Protein AF-A0A9P7HUU2-F1 (afdb_monomer)

Secondary structure (DSSP, 8-state):
--HHHHHHHHHS--PPPTT---TTSHHHHTT-----EEEEE-SSEEEEEEES-EEETTEEEESS---EEEEETTEEEEEEESHHHHHHHHHHHHHHHHHHHHHHSSPPPHHHHHHHHHHHHHHHHHTTS---EEEEEEEE-TTT--EEEEEE-TT--EEE-SEEEEGGGHHHHHHHHHHH--TT--HHHHHHHHHHHHHHHHHH-SS----EEEEEEESS-EEEEP----------

Solvent-accessible surface area (backbone atoms only — not comparable to full-atom values): 13036 Å² total; per-residue (Å²): 137,62,69,69,55,57,55,51,54,67,72,51,65,79,78,74,66,92,85,67,79,58,74,82,39,67,73,50,56,71,72,61,53,82,49,40,38,40,37,41,44,28,54,53,26,14,39,42,34,28,30,9,33,39,67,62,85,96,43,74,80,40,61,78,43,77,47,63,45,69,40,53,67,30,29,39,37,34,55,39,58,45,73,71,44,29,54,53,50,54,50,52,52,29,53,52,44,44,51,47,24,69,73,64,80,44,75,74,48,52,67,57,47,51,55,49,55,33,51,53,41,49,50,28,55,72,65,86,60,56,53,52,33,36,36,43,37,33,8,14,34,70,86,80,42,48,39,45,32,36,47,34,43,52,83,34,48,76,43,83,42,66,58,49,53,38,56,65,42,31,82,65,28,48,66,54,47,68,74,71,60,52,64,80,33,48,72,69,55,50,51,52,52,49,49,54,38,51,48,50,43,70,74,70,46,99,61,86,42,61,40,58,49,35,35,38,21,21,63,92,28,70,42,83,46,94,64,88,64,80,70,80,72,74,86,129

Mean predicted aligned error: 8.85 Å

Structure (mmCIF, N/CA/C/O backbone):
data_AF-A0A9P7HUU2-F1
#
_entry.id   AF-A0A9P7HUU2-F1
#
loop_
_atom_site.group_PDB
_atom_site.id
_atom_site.type_symbol
_atom_site.label_atom_id
_atom_site.label_alt_id
_atom_site.label_comp_id
_atom_site.label_asym_id
_atom_site.label_entity_id
_atom_site.label_seq_id
_atom_site.pdbx_PDB_ins_code
_atom_site.Cartn_x
_atom_site.Cartn_y
_atom_site.Cartn_z
_atom_site.occupancy
_atom_site.B_iso_or_equiv
_atom_site.auth_seq_id
_atom_site.auth_comp_id
_atom_site.auth_asym_id
_atom_site.auth_atom_id
_atom_site.pdbx_PDB_model_num
ATOM 1 N N . MET A 1 1 ? -7.295 40.567 -33.686 1.00 43.72 1 MET A N 1
ATOM 2 C CA . MET A 1 1 ? -7.168 39.105 -33.474 1.00 43.72 1 MET A CA 1
ATOM 3 C C . MET A 1 1 ? -5.703 38.646 -33.363 1.00 43.72 1 MET A C 1
ATOM 5 O O . MET A 1 1 ? -5.478 37.453 -33.241 1.00 43.72 1 MET A O 1
ATOM 9 N N . SER A 1 2 ? -4.722 39.565 -33.356 1.00 55.31 2 SER A N 1
ATOM 10 C CA . SER A 1 2 ? -3.274 39.290 -33.254 1.00 55.31 2 SER A CA 1
ATOM 11 C C . SER A 1 2 ? -2.713 39.403 -31.830 1.00 55.31 2 SER A C 1
ATOM 13 O O . SER A 1 2 ? -1.842 38.631 -31.448 1.00 55.31 2 SER A O 1
ATOM 15 N N . ASP A 1 3 ? -3.245 40.316 -31.014 1.00 47.53 3 ASP A N 1
ATOM 16 C CA . ASP A 1 3 ? -2.577 40.706 -29.759 1.00 47.53 3 ASP A CA 1
ATOM 17 C C . ASP A 1 3 ? -2.865 39.762 -28.582 1.00 47.53 3 ASP A C 1
ATOM 19 O O . ASP A 1 3 ? -2.090 39.681 -27.629 1.00 47.53 3 ASP A O 1
ATOM 23 N N . ALA A 1 4 ? -3.967 39.009 -28.651 1.00 41.22 4 ALA A N 1
ATOM 24 C CA . ALA A 1 4 ? -4.308 37.999 -27.648 1.00 41.22 4 ALA A CA 1
ATOM 25 C C . ALA A 1 4 ? -3.418 36.747 -27.763 1.00 41.22 4 ALA A C 1
ATOM 27 O O . ALA A 1 4 ? -3.108 36.121 -26.753 1.00 41.22 4 ALA A O 1
ATOM 28 N N . TRP A 1 5 ? -2.962 36.423 -28.977 1.00 39.00 5 TRP A N 1
ATOM 29 C CA . TRP A 1 5 ? -2.088 35.279 -29.240 1.00 39.00 5 TRP A CA 1
ATOM 30 C C . TRP A 1 5 ? -0.627 35.575 -28.888 1.00 39.00 5 TRP A C 1
ATOM 32 O O . TRP A 1 5 ? 0.013 34.747 -28.249 1.00 39.00 5 TRP A O 1
ATOM 42 N N . GLN A 1 6 ? -0.135 36.789 -29.159 1.00 42.72 6 GLN A N 1
ATOM 43 C CA . GLN A 1 6 ? 1.217 37.195 -28.741 1.00 42.72 6 GLN A CA 1
ATOM 44 C C . GLN A 1 6 ? 1.376 37.277 -27.213 1.00 42.72 6 GLN A C 1
ATOM 46 O O . GLN A 1 6 ? 2.429 36.934 -26.679 1.00 42.72 6 GLN A O 1
ATOM 51 N N . LYS A 1 7 ? 0.320 37.667 -26.482 1.00 42.38 7 LYS A N 1
ATOM 52 C CA . LYS A 1 7 ? 0.322 37.615 -25.008 1.00 42.38 7 LYS A CA 1
ATOM 53 C C . LYS A 1 7 ? 0.265 36.188 -24.454 1.00 42.38 7 LYS A C 1
ATOM 55 O O . LYS A 1 7 ? 0.828 35.946 -23.391 1.00 42.38 7 LYS A O 1
ATOM 60 N N . ALA A 1 8 ? -0.376 35.252 -25.157 1.00 35.94 8 ALA A N 1
ATOM 61 C CA . ALA A 1 8 ? -0.388 33.840 -24.771 1.00 35.94 8 ALA A CA 1
ATOM 62 C C . ALA A 1 8 ? 0.995 33.183 -24.957 1.00 35.94 8 ALA A C 1
ATOM 64 O O . ALA A 1 8 ? 1.416 32.402 -24.108 1.00 35.94 8 ALA A O 1
ATOM 65 N N . GLU A 1 9 ? 1.734 33.570 -26.000 1.00 38.00 9 GLU A N 1
ATOM 66 C CA . GLU A 1 9 ? 3.106 33.110 -26.274 1.00 38.00 9 GLU A CA 1
ATOM 67 C C . GLU A 1 9 ? 4.145 33.662 -25.281 1.00 38.00 9 GLU A C 1
ATOM 69 O O . GLU A 1 9 ? 5.101 32.976 -24.941 1.00 38.00 9 GLU A O 1
ATOM 74 N N . GLN A 1 10 ? 3.947 34.876 -24.753 1.00 39.53 10 GLN A N 1
ATOM 75 C CA . GLN A 1 10 ? 4.819 35.436 -23.708 1.00 39.53 10 GLN A CA 1
ATOM 76 C C . GLN A 1 10 ? 4.579 34.841 -22.311 1.00 39.53 10 GLN A C 1
ATOM 78 O O . GLN A 1 10 ? 5.493 34.844 -21.489 1.00 39.53 10 GLN A O 1
ATOM 83 N N . LEU A 1 11 ? 3.368 34.349 -22.023 1.00 40.50 11 LEU A N 1
ATOM 84 C CA . LEU A 1 11 ? 3.030 33.715 -20.739 1.00 40.50 11 LEU A CA 1
ATOM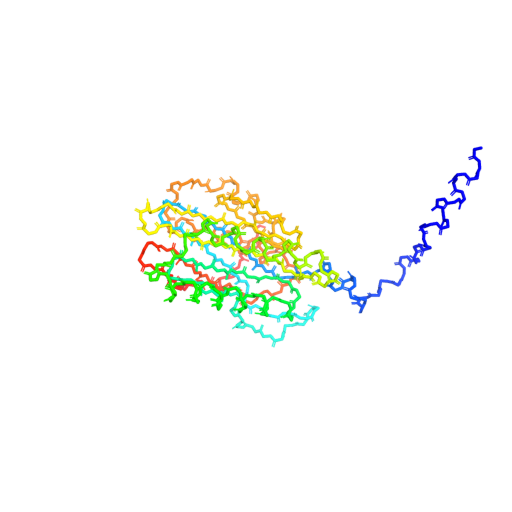 85 C C . LEU A 1 11 ? 3.436 32.233 -20.688 1.00 40.50 11 LEU A C 1
ATOM 87 O O . LEU A 1 11 ? 3.712 31.709 -19.609 1.00 40.50 11 LEU A O 1
ATOM 91 N N . LEU A 1 12 ? 3.511 31.571 -21.844 1.00 37.28 12 LEU A N 1
ATOM 92 C CA . LEU A 1 12 ? 4.020 30.212 -22.006 1.00 37.28 12 LEU A CA 1
ATOM 93 C C . LEU A 1 12 ? 5.486 30.287 -22.434 1.00 37.28 12 LEU A C 1
ATOM 95 O O . LEU A 1 12 ? 5.806 30.178 -23.614 1.00 37.28 12 LEU A O 1
ATOM 99 N N . GLY A 1 13 ? 6.370 30.518 -21.457 1.00 36.72 13 GLY A N 1
ATOM 100 C CA . GLY A 1 13 ? 7.816 30.537 -21.667 1.00 36.72 13 GLY A CA 1
ATOM 101 C C . GLY A 1 13 ? 8.266 29.398 -22.585 1.00 36.72 13 GLY A C 1
ATOM 102 O O . GLY A 1 13 ? 7.832 28.258 -22.426 1.00 36.72 13 GLY A O 1
ATOM 103 N N . THR A 1 14 ? 9.103 29.751 -23.560 1.00 37.50 14 THR A N 1
ATOM 104 C CA . THR A 1 14 ? 9.658 28.891 -24.610 1.00 37.50 14 THR A CA 1
ATOM 105 C C . THR A 1 14 ? 9.865 27.456 -24.127 1.00 37.50 14 THR A C 1
ATOM 107 O O . THR A 1 14 ? 10.771 27.189 -23.335 1.00 37.50 14 THR A O 1
ATOM 110 N N . THR A 1 15 ? 9.046 26.525 -24.615 1.00 39.78 15 THR A N 1
ATOM 111 C CA . THR A 1 15 ? 9.341 25.096 -24.501 1.00 39.78 15 THR A CA 1
ATOM 112 C C . THR A 1 15 ? 10.723 24.862 -25.109 1.00 39.78 15 THR A C 1
ATOM 114 O O . THR A 1 15 ? 10.914 25.208 -26.282 1.00 39.78 15 THR A O 1
ATOM 117 N N . PRO A 1 16 ? 11.704 24.331 -24.359 1.00 37.47 16 PRO A N 1
ATOM 118 C CA . PRO A 1 16 ? 12.997 24.028 -24.941 1.00 37.47 16 PRO A CA 1
ATOM 119 C C . PRO A 1 16 ? 12.814 22.986 -26.057 1.00 37.47 16 PRO A C 1
ATOM 121 O O . PRO A 1 16 ? 11.910 22.146 -25.978 1.00 37.47 16 PRO A O 1
ATOM 124 N N . PRO A 1 17 ? 13.640 23.031 -27.115 1.00 36.44 17 PRO A N 1
ATOM 125 C CA . PRO A 1 17 ? 13.622 22.012 -28.154 1.00 36.44 17 PRO A CA 1
ATOM 126 C C . PRO A 1 17 ? 13.800 20.625 -27.521 1.00 36.44 17 PRO A C 1
ATOM 128 O O . PRO A 1 17 ? 14.624 20.446 -26.624 1.00 36.44 17 PRO A O 1
ATOM 131 N N . LEU A 1 18 ? 13.049 19.639 -28.024 1.00 45.09 18 LEU A N 1
ATOM 132 C CA . LEU A 1 18 ? 12.991 18.229 -27.587 1.00 45.09 18 LEU A CA 1
ATOM 133 C C . LEU A 1 18 ? 14.341 17.465 -27.612 1.00 45.09 18 LEU A C 1
ATOM 135 O O . LEU A 1 18 ? 14.364 16.245 -27.495 1.00 45.09 18 LEU A O 1
ATOM 139 N N . GLN A 1 19 ? 15.470 18.152 -27.783 1.00 41.62 19 GLN A N 1
ATOM 140 C CA . GLN A 1 19 ? 16.816 17.581 -27.852 1.00 41.62 19 GLN A CA 1
ATOM 141 C C . GLN A 1 19 ? 17.577 17.624 -26.520 1.00 41.62 19 GLN A C 1
ATOM 143 O O . GLN A 1 19 ? 18.585 16.938 -26.389 1.00 41.62 19 GLN A O 1
ATOM 148 N N . HIS A 1 20 ? 17.088 18.356 -25.517 1.00 41.06 20 HIS A N 1
ATOM 149 C CA . HIS A 1 20 ? 17.649 18.343 -24.165 1.00 41.06 20 HIS A CA 1
ATOM 150 C C . HIS A 1 20 ? 16.549 18.055 -23.142 1.00 41.06 20 HIS A C 1
ATOM 152 O O . HIS A 1 20 ? 16.011 18.955 -22.502 1.00 41.06 20 HIS A O 1
ATOM 158 N N . ILE A 1 21 ? 16.209 16.774 -22.985 1.00 46.38 21 ILE A N 1
ATOM 159 C CA . ILE A 1 21 ? 15.542 16.311 -21.768 1.00 46.38 21 ILE A CA 1
ATOM 160 C C . ILE A 1 21 ? 16.601 16.368 -20.669 1.00 46.38 21 ILE A C 1
ATOM 162 O O . ILE A 1 21 ? 17.526 15.555 -20.642 1.00 46.38 21 ILE A O 1
ATOM 166 N N . ASP A 1 22 ? 16.504 17.364 -19.793 1.00 43.50 22 ASP A N 1
ATOM 167 C CA . ASP A 1 22 ? 17.338 17.418 -18.600 1.00 43.50 22 ASP A CA 1
ATOM 168 C C . ASP A 1 22 ? 16.821 16.397 -17.577 1.00 43.50 22 ASP A C 1
ATOM 170 O O . ASP A 1 22 ? 15.966 16.690 -16.733 1.00 43.50 22 ASP A O 1
ATOM 174 N N . PHE A 1 23 ? 17.358 15.178 -17.677 1.00 42.84 23 PHE A N 1
ATOM 175 C CA . PHE A 1 23 ? 17.113 14.065 -16.757 1.00 42.84 23 PHE A CA 1
ATOM 176 C C . PHE A 1 23 ? 17.495 14.384 -15.303 1.00 42.84 23 PHE A C 1
ATOM 178 O O . PHE A 1 23 ? 17.109 13.641 -14.405 1.00 42.84 23 PHE A O 1
ATOM 185 N N . SER A 1 24 ? 18.258 15.458 -15.063 1.00 39.19 24 SER A N 1
ATOM 186 C CA . SER A 1 24 ? 18.664 15.896 -13.726 1.00 39.19 24 SER A CA 1
ATOM 187 C C . SER A 1 24 ? 17.736 16.949 -13.118 1.00 39.19 24 SER A C 1
ATOM 189 O O . SER A 1 24 ? 17.858 17.257 -11.930 1.00 39.19 24 SER A O 1
ATOM 191 N N . SER A 1 25 ? 16.787 17.485 -13.898 1.00 43.47 25 SER A N 1
ATOM 192 C CA . SER A 1 25 ? 15.814 18.440 -13.375 1.00 43.47 25 SER A CA 1
ATOM 193 C C . SER A 1 25 ? 14.917 17.761 -12.326 1.00 43.47 25 SER A C 1
ATOM 195 O O . SER A 1 25 ? 14.441 16.643 -12.556 1.00 43.47 25 SER A O 1
ATOM 197 N N . PRO A 1 26 ? 14.625 18.426 -11.188 1.00 46.03 26 PRO A N 1
ATOM 198 C CA . PRO A 1 26 ? 13.712 17.885 -10.183 1.00 46.03 26 PRO A CA 1
ATOM 199 C C . PRO A 1 26 ? 12.373 17.509 -10.820 1.00 46.03 26 PRO A C 1
ATOM 201 O O . PRO A 1 26 ? 11.821 16.462 -10.526 1.00 46.03 26 PRO A O 1
ATOM 204 N N . THR A 1 27 ? 11.902 18.311 -11.776 1.00 39.19 27 THR A N 1
ATOM 205 C CA . THR A 1 27 ? 10.649 18.106 -12.508 1.00 39.19 27 THR A CA 1
ATOM 206 C C . THR A 1 27 ? 10.614 16.798 -13.303 1.00 39.19 27 THR A C 1
ATOM 208 O O . THR A 1 27 ? 9.556 16.184 -13.384 1.00 39.19 27 THR A O 1
ATOM 211 N N . PHE A 1 28 ? 11.738 16.340 -13.866 1.00 36.88 28 PHE A N 1
ATOM 212 C CA . PHE A 1 28 ? 11.803 15.062 -14.586 1.00 36.88 28 PHE A CA 1
ATOM 213 C C . PHE A 1 28 ? 11.941 13.869 -13.628 1.00 36.88 28 PHE A C 1
ATOM 215 O O . PHE A 1 28 ? 11.277 12.849 -13.814 1.00 36.88 28 PHE A O 1
ATOM 222 N N . GLN A 1 29 ? 12.728 14.018 -12.556 1.00 42.03 29 GLN A N 1
ATOM 223 C CA . GLN A 1 29 ? 12.834 13.020 -11.482 1.00 42.03 29 GLN A CA 1
ATOM 224 C C . GLN A 1 29 ? 11.478 12.794 -10.780 1.00 42.03 29 GLN A C 1
ATOM 226 O O . GLN A 1 29 ? 11.138 11.660 -10.454 1.00 42.03 29 GLN A O 1
ATOM 231 N N . ILE A 1 30 ? 10.674 13.855 -10.634 1.00 44.00 30 ILE A N 1
ATOM 232 C CA . ILE A 1 30 ? 9.322 13.847 -10.046 1.00 44.00 30 ILE A CA 1
ATOM 233 C C . ILE A 1 30 ? 8.317 13.019 -10.876 1.00 44.00 30 ILE A C 1
ATOM 235 O O . ILE A 1 30 ? 7.316 12.555 -10.334 1.00 44.00 30 ILE A O 1
ATOM 239 N N . ILE A 1 31 ? 8.562 12.786 -12.173 1.00 43.16 31 ILE A N 1
ATOM 240 C CA . ILE A 1 31 ? 7.576 12.167 -13.083 1.00 43.16 31 ILE A CA 1
ATOM 241 C C . ILE A 1 31 ? 7.742 10.642 -13.218 1.00 43.16 31 ILE A C 1
ATOM 243 O O . ILE A 1 31 ? 6.808 9.960 -13.645 1.00 43.16 31 ILE A O 1
ATOM 247 N N . VAL A 1 32 ? 8.871 10.054 -12.809 1.00 50.34 32 VAL A N 1
ATOM 248 C CA . VAL A 1 32 ? 9.115 8.610 -12.991 1.00 50.34 32 VAL A CA 1
ATOM 249 C C . VAL A 1 32 ? 9.362 7.915 -11.654 1.00 50.34 32 VAL A C 1
ATOM 251 O O . VAL A 1 32 ? 10.454 7.426 -11.378 1.00 50.34 32 VAL A O 1
ATOM 254 N N . ASN A 1 33 ? 8.319 7.819 -10.824 1.00 60.53 33 ASN A N 1
ATOM 255 C CA . ASN A 1 33 ? 8.342 6.875 -9.707 1.00 60.53 33 ASN A CA 1
ATOM 256 C C . ASN A 1 33 ? 8.184 5.451 -10.243 1.00 60.53 33 ASN A C 1
ATOM 258 O O . ASN A 1 33 ? 7.118 5.032 -10.696 1.00 60.53 33 ASN A O 1
ATOM 262 N N . MET A 1 34 ? 9.300 4.728 -10.207 1.00 74.50 34 MET A N 1
ATOM 263 C CA . MET A 1 34 ? 9.449 3.347 -10.667 1.00 74.50 34 MET A CA 1
ATOM 264 C C . MET A 1 34 ? 9.021 2.309 -9.619 1.00 74.50 34 MET A C 1
ATOM 266 O O . MET A 1 34 ? 9.116 1.105 -9.847 1.00 74.50 34 MET A O 1
ATOM 270 N N . GLU A 1 35 ? 8.562 2.775 -8.461 1.00 86.75 35 GLU A N 1
ATOM 271 C CA . GLU A 1 35 ? 8.108 1.932 -7.365 1.00 86.75 35 GLU A CA 1
ATOM 272 C C . GLU A 1 35 ? 6.734 1.327 -7.665 1.00 86.75 35 GLU A C 1
ATOM 274 O O . GLU A 1 35 ? 5.887 1.925 -8.333 1.00 86.75 35 GLU A O 1
ATOM 279 N N . VAL A 1 36 ? 6.521 0.114 -7.159 1.00 92.19 36 VAL A N 1
ATOM 280 C CA . VAL A 1 36 ? 5.296 -0.655 -7.372 1.00 92.19 36 VAL A CA 1
ATOM 281 C C . VAL A 1 36 ? 4.608 -0.809 -6.033 1.00 92.19 36 VAL A C 1
ATOM 283 O O . VAL A 1 36 ? 5.159 -1.443 -5.136 1.00 92.19 36 VAL A O 1
ATOM 286 N N . LEU A 1 37 ? 3.388 -0.287 -5.923 1.00 95.88 37 LEU A N 1
ATOM 287 C CA . LEU A 1 37 ? 2.484 -0.606 -4.823 1.00 95.88 37 LEU A CA 1
ATOM 288 C C . LEU A 1 37 ? 1.205 -1.218 -5.386 1.00 95.88 37 LEU A C 1
ATOM 290 O O . LEU A 1 37 ? 0.653 -0.701 -6.359 1.00 95.88 37 LEU A O 1
ATOM 294 N N . LEU A 1 38 ? 0.731 -2.291 -4.763 1.00 97.06 38 LEU A N 1
ATOM 295 C CA . LEU A 1 38 ? -0.510 -2.981 -5.101 1.00 97.06 38 LEU A CA 1
ATOM 296 C C . LEU A 1 38 ? -1.313 -3.233 -3.824 1.00 97.06 38 LEU A C 1
ATOM 298 O O . LEU A 1 38 ? -0.752 -3.591 -2.790 1.00 97.06 38 LEU A O 1
ATOM 302 N N . GLY A 1 39 ? -2.628 -3.065 -3.905 1.00 97.38 39 GLY A N 1
ATOM 303 C CA . GLY A 1 39 ? -3.560 -3.315 -2.813 1.00 97.38 39 GLY A CA 1
ATOM 304 C C . GLY A 1 39 ? -4.764 -4.106 -3.304 1.00 97.38 39 GLY A C 1
ATOM 305 O O . GLY A 1 39 ? -5.271 -3.841 -4.394 1.00 97.38 39 GLY A O 1
ATOM 306 N N . ILE A 1 40 ? -5.212 -5.083 -2.517 1.00 97.75 40 ILE A N 1
ATOM 307 C CA . ILE A 1 40 ? -6.356 -5.941 -2.847 1.00 97.75 40 ILE A CA 1
ATOM 308 C C . ILE A 1 40 ? -7.154 -6.218 -1.572 1.00 97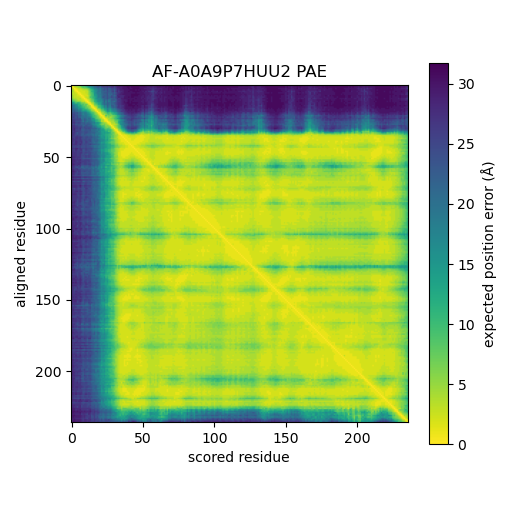.75 40 ILE A C 1
ATOM 310 O O . ILE A 1 40 ? -6.592 -6.732 -0.605 1.00 97.75 40 ILE A O 1
ATOM 314 N N . THR A 1 41 ? -8.454 -5.937 -1.562 1.00 97.81 41 THR A N 1
ATOM 315 C CA . THR A 1 41 ? -9.362 -6.380 -0.492 1.00 97.81 41 THR A CA 1
ATOM 316 C C . THR A 1 41 ? -9.978 -7.728 -0.840 1.00 97.81 41 THR A C 1
ATOM 318 O O . THR A 1 41 ? -10.216 -8.035 -2.007 1.00 97.81 41 THR A O 1
ATOM 321 N N . GLY A 1 42 ? -10.225 -8.556 0.166 1.00 95.94 42 GLY A N 1
ATOM 322 C CA . GLY A 1 42 ? -11.015 -9.775 0.028 1.00 95.94 42 GLY A CA 1
ATOM 323 C C . GLY A 1 42 ? -12.189 -9.784 0.988 1.00 95.94 42 GLY A C 1
ATOM 324 O O . GLY A 1 42 ? -12.684 -8.732 1.381 1.00 95.94 42 GLY A O 1
ATOM 325 N N . LYS A 1 43 ? -12.610 -10.983 1.390 1.00 94.88 43 LYS A N 1
ATOM 326 C CA . LYS A 1 43 ? -13.747 -11.158 2.299 1.00 94.88 43 LYS A CA 1
ATOM 327 C C . LYS A 1 43 ? -13.484 -10.605 3.706 1.00 94.88 43 LYS A C 1
ATOM 329 O O . LYS A 1 43 ? -14.335 -9.931 4.275 1.00 94.88 43 LYS A O 1
ATOM 334 N N . ASP A 1 44 ? -12.324 -10.932 4.268 1.00 95.12 44 ASP A N 1
ATOM 335 C CA . ASP A 1 44 ? -11.944 -10.692 5.670 1.00 95.12 44 ASP A CA 1
ATOM 336 C C . ASP A 1 44 ? -10.489 -10.209 5.818 1.00 95.12 44 ASP A C 1
ATOM 338 O O . ASP A 1 44 ? -9.919 -10.212 6.911 1.00 95.12 44 ASP A O 1
ATOM 342 N N . PHE A 1 45 ? -9.868 -9.806 4.708 1.00 96.62 45 PHE A N 1
ATOM 343 C CA . PHE A 1 45 ? -8.476 -9.379 4.676 1.00 96.62 45 PHE A CA 1
ATOM 344 C C . PHE A 1 45 ? -8.243 -8.255 3.666 1.00 96.62 45 PHE A C 1
ATOM 346 O O . PHE A 1 45 ? -8.988 -8.092 2.697 1.00 96.62 45 PHE A O 1
ATOM 353 N N . THR A 1 46 ? -7.130 -7.552 3.852 1.00 97.56 46 THR A N 1
ATOM 354 C CA . THR A 1 46 ? -6.572 -6.619 2.870 1.00 97.56 46 THR A CA 1
ATOM 355 C C . THR A 1 46 ? -5.106 -6.966 2.633 1.00 97.56 46 THR A C 1
ATOM 357 O O . THR A 1 46 ? -4.317 -6.998 3.572 1.00 97.56 46 THR A O 1
ATOM 360 N N . ILE A 1 47 ? -4.725 -7.241 1.387 1.00 97.88 47 ILE A N 1
ATOM 361 C CA . ILE A 1 47 ? -3.329 -7.434 0.981 1.00 97.88 47 ILE A CA 1
ATOM 362 C C . ILE A 1 47 ? -2.758 -6.085 0.566 1.00 97.88 47 ILE A C 1
ATOM 364 O O . ILE A 1 47 ? -3.372 -5.366 -0.222 1.00 97.88 47 ILE A O 1
ATOM 368 N N . ILE A 1 48 ? -1.553 -5.788 1.042 1.00 97.88 48 ILE A N 1
ATOM 369 C CA . ILE A 1 48 ? -0.709 -4.719 0.519 1.00 97.88 48 ILE A CA 1
ATOM 370 C C . ILE A 1 48 ? 0.612 -5.336 0.081 1.00 97.88 48 ILE A C 1
ATOM 372 O O . ILE A 1 48 ? 1.246 -6.080 0.831 1.00 97.88 48 ILE A O 1
ATOM 376 N N . ALA A 1 49 ? 1.027 -5.017 -1.137 1.00 96.62 49 ALA A N 1
ATOM 377 C CA . ALA A 1 49 ? 2.294 -5.440 -1.696 1.00 96.62 49 ALA A CA 1
ATOM 378 C C . ALA A 1 49 ? 3.089 -4.221 -2.169 1.00 96.62 49 ALA A C 1
ATOM 380 O O . ALA A 1 49 ? 2.550 -3.359 -2.864 1.00 96.62 49 ALA A O 1
ATOM 381 N N . ALA A 1 50 ? 4.372 -4.162 -1.821 1.00 95.62 50 ALA A N 1
ATOM 382 C CA . ALA A 1 50 ? 5.279 -3.085 -2.210 1.00 95.62 50 ALA A CA 1
ATOM 383 C C . ALA A 1 50 ? 6.582 -3.639 -2.799 1.00 95.62 50 ALA A C 1
ATOM 385 O O . ALA A 1 50 ? 7.076 -4.665 -2.335 1.00 95.62 50 ALA A O 1
ATOM 386 N N . SER A 1 51 ? 7.165 -2.973 -3.797 1.00 93.50 51 SER A N 1
ATOM 387 C CA . SER A 1 51 ? 8.449 -3.391 -4.373 1.00 93.50 51 SER A CA 1
ATOM 388 C C . SER A 1 51 ? 9.593 -3.316 -3.363 1.00 93.50 51 SER A C 1
ATOM 390 O O . SER A 1 51 ? 9.682 -2.370 -2.578 1.00 93.50 51 SER A O 1
ATOM 392 N N . LYS A 1 52 ? 10.532 -4.264 -3.442 1.00 93.00 52 LYS A N 1
ATOM 393 C CA . LYS A 1 52 ? 11.731 -4.311 -2.584 1.00 93.00 52 LYS A CA 1
ATOM 394 C C . LYS A 1 52 ? 12.848 -3.378 -3.049 1.00 93.00 52 LYS A C 1
ATOM 396 O O . LYS A 1 52 ? 13.684 -2.960 -2.250 1.00 93.00 52 LYS A O 1
ATOM 401 N N . ALA A 1 53 ? 12.895 -3.039 -4.334 1.00 90.31 53 ALA A N 1
ATOM 402 C CA . ALA A 1 53 ? 13.930 -2.160 -4.865 1.00 90.31 53 ALA A CA 1
ATOM 403 C C . ALA A 1 53 ? 13.725 -0.706 -4.416 1.00 90.31 53 ALA A C 1
ATOM 405 O O . ALA A 1 53 ? 12.678 -0.117 -4.681 1.00 90.31 53 ALA A O 1
ATOM 406 N N . ALA A 1 54 ? 14.728 -0.119 -3.767 1.00 88.44 54 ALA A N 1
ATOM 407 C CA . ALA A 1 54 ? 14.868 1.326 -3.621 1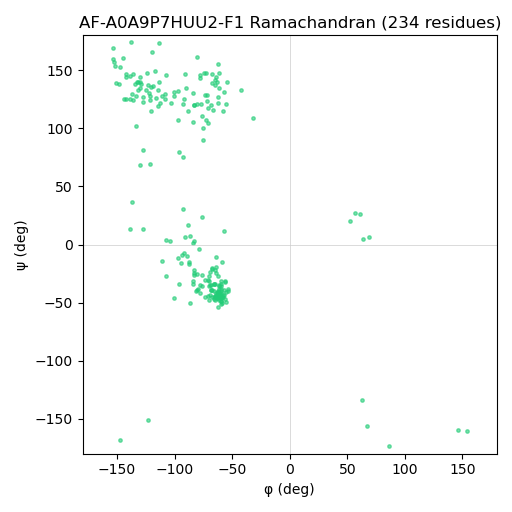.00 88.44 54 ALA A CA 1
ATOM 408 C C . ALA A 1 54 ? 15.738 1.838 -4.771 1.00 88.44 54 ALA A C 1
ATOM 410 O O . ALA A 1 54 ? 16.880 1.392 -4.939 1.00 88.44 54 ALA A O 1
ATOM 411 N N . MET A 1 55 ? 15.193 2.741 -5.581 1.00 83.31 55 MET A N 1
ATOM 412 C CA . MET A 1 55 ? 15.800 3.163 -6.842 1.00 83.31 55 MET A CA 1
ATOM 413 C C . MET A 1 55 ? 16.158 4.641 -6.830 1.00 83.31 55 MET A C 1
ATOM 415 O O . MET A 1 55 ? 15.477 5.460 -6.221 1.00 83.31 55 MET A O 1
ATOM 419 N N . ARG A 1 56 ? 17.212 4.989 -7.567 1.00 81.44 56 ARG A N 1
ATOM 420 C CA . ARG A 1 56 ? 17.526 6.370 -7.932 1.00 81.44 56 ARG A CA 1
ATOM 421 C C . ARG A 1 56 ? 17.859 6.418 -9.415 1.00 81.44 56 ARG A C 1
ATOM 423 O O . ARG A 1 56 ? 18.948 6.020 -9.831 1.00 81.44 56 ARG A O 1
ATOM 430 N N . GLY A 1 57 ? 16.894 6.875 -10.210 1.00 78.38 57 GLY A N 1
ATOM 431 C CA . GLY A 1 57 ? 16.946 6.717 -11.663 1.00 78.38 57 GLY A CA 1
ATOM 432 C C . GLY A 1 57 ? 16.928 5.232 -12.037 1.00 78.38 57 GLY A C 1
ATOM 433 O O . GLY A 1 57 ? 16.167 4.463 -11.460 1.00 78.38 57 GLY A O 1
ATOM 434 N N . ALA A 1 58 ? 17.804 4.817 -12.953 1.00 77.81 58 ALA A N 1
ATOM 435 C CA . ALA A 1 58 ? 17.933 3.416 -13.368 1.00 77.81 58 ALA A CA 1
ATOM 436 C C . ALA A 1 58 ? 18.737 2.536 -12.385 1.00 77.81 58 ALA A C 1
ATOM 438 O O . ALA A 1 58 ? 18.873 1.332 -12.599 1.00 77.81 58 ALA A O 1
ATOM 439 N N . THR A 1 59 ? 19.300 3.120 -11.323 1.00 81.69 59 THR A N 1
ATOM 440 C CA . THR A 1 59 ? 20.181 2.411 -10.390 1.00 81.69 59 THR A CA 1
ATOM 441 C C . THR A 1 59 ? 19.416 1.940 -9.161 1.00 81.69 59 THR A C 1
ATOM 443 O O . THR A 1 59 ? 18.719 2.718 -8.508 1.00 81.69 59 THR A O 1
ATOM 446 N N . ILE A 1 60 ? 19.614 0.675 -8.794 1.00 87.31 60 ILE A N 1
ATOM 447 C CA . ILE A 1 60 ? 19.067 0.081 -7.573 1.00 87.31 60 ILE A CA 1
ATOM 448 C C . ILE A 1 60 ? 20.059 0.317 -6.436 1.00 87.31 60 ILE A C 1
ATOM 450 O O . ILE A 1 60 ? 21.173 -0.201 -6.461 1.00 87.31 60 ILE A O 1
ATOM 454 N N . LEU A 1 61 ? 19.654 1.105 -5.442 1.00 87.62 61 LEU A N 1
ATOM 455 C CA . LEU A 1 61 ? 20.469 1.414 -4.264 1.00 87.62 61 LEU A CA 1
ATOM 456 C C . LEU A 1 61 ? 20.356 0.324 -3.194 1.00 87.62 61 LEU A C 1
ATOM 458 O O . LEU A 1 61 ? 21.318 0.041 -2.485 1.00 87.62 61 LEU A O 1
ATOM 462 N N . LYS A 1 62 ? 19.175 -0.291 -3.077 1.00 89.56 62 LYS A N 1
ATOM 463 C CA . LYS A 1 62 ? 18.880 -1.358 -2.114 1.00 89.56 62 LYS A CA 1
ATOM 464 C C . LYS A 1 62 ? 17.853 -2.315 -2.710 1.00 89.56 62 LYS A C 1
ATOM 466 O O . LYS A 1 62 ? 16.898 -1.870 -3.334 1.00 89.56 62 LYS A O 1
ATOM 471 N N . ALA A 1 63 ? 18.046 -3.616 -2.512 1.00 89.06 63 ALA A N 1
ATOM 472 C CA . ALA A 1 63 ? 17.193 -4.668 -3.078 1.00 89.06 63 ALA A CA 1
ATOM 473 C C . ALA A 1 63 ? 16.222 -5.305 -2.064 1.00 89.06 63 ALA A C 1
ATOM 475 O O . ALA A 1 63 ? 15.531 -6.256 -2.401 1.00 89.06 63 ALA A O 1
ATOM 476 N N . SER A 1 64 ? 16.203 -4.823 -0.821 1.00 91.12 64 SER A N 1
ATOM 477 C CA . SER A 1 64 ? 15.465 -5.406 0.310 1.00 91.12 64 SER A CA 1
ATOM 478 C C . SER A 1 64 ? 14.769 -4.331 1.150 1.00 91.12 64 SER A C 1
ATOM 480 O O . SER A 1 64 ? 14.768 -4.373 2.380 1.00 91.12 64 SER A O 1
ATOM 482 N N . ASP A 1 65 ? 14.263 -3.292 0.495 1.00 91.69 65 ASP A N 1
ATOM 483 C CA . ASP A 1 65 ? 13.616 -2.176 1.168 1.00 91.69 65 ASP A CA 1
ATOM 484 C C . ASP A 1 65 ? 12.145 -2.465 1.480 1.00 91.69 65 ASP A C 1
ATOM 486 O O . ASP A 1 65 ? 11.394 -2.895 0.606 1.00 91.69 65 ASP A O 1
ATOM 490 N N . ASP A 1 66 ? 11.737 -2.222 2.728 1.00 93.12 66 ASP A N 1
ATOM 491 C CA . ASP A 1 66 ? 10.347 -2.357 3.163 1.00 93.12 66 ASP A CA 1
ATOM 492 C C . ASP A 1 66 ? 9.676 -0.982 3.142 1.00 93.12 66 ASP A C 1
ATOM 494 O O . ASP A 1 66 ? 9.931 -0.130 3.998 1.00 93.12 66 ASP A O 1
ATOM 498 N N . LYS A 1 67 ? 8.799 -0.781 2.155 1.00 94.31 67 LYS A N 1
ATOM 499 C CA . LYS A 1 67 ? 8.040 0.462 1.958 1.00 94.31 67 LYS A CA 1
ATOM 500 C C . LYS A 1 67 ? 6.680 0.434 2.646 1.00 94.31 67 LYS A C 1
ATOM 502 O O . LYS A 1 67 ? 5.711 1.017 2.160 1.00 94.31 67 LYS A O 1
ATOM 507 N N . THR A 1 68 ? 6.587 -0.286 3.760 1.00 96.56 68 THR A N 1
ATOM 508 C CA . THR A 1 68 ? 5.370 -0.387 4.560 1.00 96.56 68 THR A CA 1
ATOM 509 C C . THR A 1 68 ? 5.617 0.032 6.009 1.00 96.56 68 THR A C 1
ATOM 511 O O . THR A 1 68 ? 6.699 -0.154 6.564 1.00 96.56 68 THR A O 1
ATOM 514 N N . ARG A 1 69 ? 4.605 0.617 6.656 1.00 96.38 69 ARG A N 1
ATOM 515 C CA . ARG A 1 69 ? 4.574 0.904 8.095 1.00 96.38 69 ARG A CA 1
ATOM 516 C C . ARG A 1 69 ? 3.240 0.472 8.680 1.00 96.38 69 ARG A C 1
ATOM 518 O O . ARG A 1 69 ? 2.182 0.882 8.211 1.00 96.38 69 ARG A O 1
ATOM 525 N N . ALA A 1 70 ? 3.296 -0.327 9.740 1.00 96.56 70 ALA A N 1
ATOM 526 C CA . ALA A 1 70 ? 2.127 -0.619 10.560 1.00 96.56 70 ALA A CA 1
ATOM 527 C C . ALA A 1 70 ? 1.756 0.634 11.366 1.00 96.56 70 ALA A C 1
ATOM 529 O O . ALA A 1 70 ? 2.565 1.109 12.170 1.00 96.56 70 ALA A O 1
ATOM 530 N N . LEU A 1 71 ? 0.560 1.179 11.135 1.00 95.31 71 LEU A N 1
ATOM 531 C CA . LEU A 1 71 ? 0.061 2.344 11.875 1.00 95.31 71 LEU A CA 1
ATOM 532 C C . LEU A 1 71 ? -0.522 1.918 13.226 1.00 95.31 71 LEU A C 1
ATOM 534 O O . LEU A 1 71 ? -0.282 2.564 14.241 1.00 95.31 71 LEU A O 1
ATOM 538 N N . ASN A 1 72 ? -1.237 0.795 13.227 1.00 93.38 72 ASN A N 1
ATOM 539 C CA . ASN A 1 72 ? -1.729 0.084 14.404 1.00 93.38 72 ASN A CA 1
ATOM 540 C C . ASN A 1 72 ? -1.749 -1.431 14.102 1.00 93.38 72 ASN A C 1
ATOM 542 O O . ASN A 1 72 ? -1.181 -1.871 13.100 1.00 93.38 72 ASN A O 1
ATOM 546 N N . LYS A 1 73 ? -2.388 -2.241 14.955 1.00 92.44 73 LYS A N 1
ATOM 547 C CA . LYS A 1 73 ? -2.452 -3.705 14.773 1.00 92.44 73 LYS A CA 1
ATOM 548 C C . LYS A 1 73 ? -3.268 -4.153 13.557 1.00 92.44 73 LYS A C 1
ATOM 550 O O . LYS A 1 73 ? -3.065 -5.265 13.089 1.00 92.44 73 LYS A O 1
ATOM 555 N N . HIS A 1 74 ? -4.165 -3.308 13.052 1.00 94.44 74 HIS A N 1
ATOM 556 C CA . HIS A 1 74 ? -5.154 -3.665 12.029 1.00 94.44 74 HIS A CA 1
ATOM 557 C C . HIS A 1 74 ? -5.135 -2.724 10.814 1.00 94.44 74 HIS A C 1
ATOM 559 O O . HIS A 1 74 ? -6.069 -2.722 10.014 1.00 94.44 74 HIS A O 1
ATOM 565 N N . THR A 1 75 ? -4.096 -1.895 10.677 1.00 96.62 75 THR A N 1
ATOM 566 C CA . THR A 1 75 ? -3.947 -0.901 9.607 1.00 96.62 75 THR A CA 1
ATOM 567 C C . THR A 1 75 ? -2.486 -0.799 9.197 1.00 96.62 75 THR A C 1
ATOM 569 O O . THR A 1 75 ? -1.601 -0.517 10.011 1.00 96.62 75 THR A O 1
ATOM 572 N N . LEU A 1 76 ? -2.248 -0.984 7.906 1.00 97.62 76 LEU A N 1
ATOM 573 C CA . LEU A 1 76 ? -0.947 -0.931 7.267 1.00 97.62 76 LEU A CA 1
ATOM 574 C C . LEU A 1 76 ? -0.941 0.182 6.218 1.00 97.62 76 LEU A C 1
ATOM 576 O O . LEU A 1 76 ? -1.883 0.326 5.440 1.00 97.62 76 LEU A O 1
ATOM 580 N N . LEU A 1 77 ? 0.141 0.951 6.191 1.00 97.62 77 LEU A N 1
ATOM 581 C CA . LEU A 1 77 ? 0.400 1.988 5.202 1.00 97.62 77 LEU A CA 1
ATOM 582 C C . LEU A 1 77 ? 1.562 1.545 4.317 1.00 97.62 77 LEU A C 1
ATOM 584 O O . LEU A 1 77 ? 2.625 1.217 4.833 1.00 97.62 77 LEU A O 1
ATOM 588 N N . ALA A 1 78 ? 1.388 1.575 3.006 1.00 97.25 78 ALA A N 1
ATOM 589 C CA . ALA A 1 78 ? 2.466 1.534 2.033 1.00 97.25 78 ALA A CA 1
ATOM 590 C C . ALA A 1 78 ? 2.630 2.903 1.385 1.00 97.25 78 ALA A C 1
ATOM 592 O O . ALA A 1 78 ? 1.654 3.627 1.188 1.00 97.25 78 ALA A O 1
ATOM 593 N N . PHE A 1 79 ? 3.866 3.249 1.055 1.00 95.25 79 PHE A N 1
ATOM 594 C CA . PHE A 1 79 ? 4.219 4.561 0.530 1.00 95.25 79 PHE A CA 1
ATOM 595 C C . PHE A 1 79 ? 5.186 4.437 -0.642 1.00 95.25 79 PHE A C 1
ATOM 597 O O . PHE A 1 79 ? 6.004 3.524 -0.710 1.00 95.25 79 PHE A O 1
ATOM 604 N N . SER A 1 80 ? 5.058 5.363 -1.582 1.00 92.81 80 SER A N 1
ATOM 605 C CA . SER A 1 80 ? 5.948 5.521 -2.730 1.00 92.81 80 SER A CA 1
ATOM 606 C C . SER A 1 80 ? 6.043 6.993 -3.087 1.00 92.81 80 SER A C 1
ATOM 608 O O . SER A 1 80 ? 5.118 7.749 -2.783 1.00 92.81 80 SER A O 1
ATOM 610 N N . GLY A 1 81 ? 7.138 7.440 -3.691 1.00 90.06 81 GLY A N 1
ATOM 611 C CA . GLY A 1 81 ? 7.342 8.876 -3.866 1.00 90.06 81 GLY A CA 1
ATOM 612 C C . GLY A 1 81 ? 8.790 9.321 -3.792 1.00 90.06 81 GLY A C 1
ATOM 613 O O . GLY A 1 81 ? 9.719 8.528 -3.906 1.00 90.06 81 GLY A O 1
ATOM 614 N N . GLU A 1 82 ? 8.967 10.613 -3.528 1.00 88.50 82 GLU A N 1
ATOM 615 C CA . GLU A 1 82 ? 10.282 11.162 -3.214 1.00 88.50 82 GLU A CA 1
ATOM 616 C C . GLU A 1 82 ? 10.817 10.514 -1.924 1.00 88.50 82 GLU A C 1
ATOM 618 O O . GLU A 1 82 ? 10.144 10.496 -0.889 1.00 88.50 82 GLU A O 1
ATOM 623 N N . ALA A 1 83 ? 12.031 9.960 -1.971 1.00 84.88 83 ALA A N 1
ATOM 624 C CA . ALA A 1 83 ? 12.567 9.115 -0.897 1.00 84.88 83 ALA A CA 1
ATOM 625 C C . ALA A 1 83 ? 12.653 9.835 0.465 1.00 84.88 83 ALA A C 1
ATOM 627 O O . ALA A 1 83 ? 12.447 9.222 1.511 1.00 84.88 83 ALA A O 1
ATOM 628 N N . GLY A 1 84 ? 12.937 11.142 0.462 1.00 86.88 84 GLY A N 1
ATOM 629 C CA . GLY A 1 84 ? 12.960 11.948 1.685 1.00 86.88 84 GLY A CA 1
ATOM 630 C C . GLY A 1 84 ? 11.565 12.193 2.262 1.00 86.88 84 GLY A C 1
ATOM 631 O O . GLY A 1 84 ? 11.358 12.044 3.466 1.00 86.88 84 GLY A O 1
ATOM 632 N N . ASP A 1 85 ? 10.602 12.526 1.404 1.00 91.19 85 ASP A N 1
ATOM 633 C CA . ASP A 1 85 ? 9.233 12.844 1.814 1.00 91.19 85 ASP A CA 1
ATOM 634 C C . ASP A 1 85 ? 8.497 11.606 2.319 1.00 91.19 85 ASP A C 1
ATOM 636 O O . ASP A 1 85 ? 7.824 11.656 3.345 1.00 91.19 85 ASP A O 1
ATOM 640 N N . THR A 1 86 ? 8.642 10.485 1.616 1.00 91.94 86 THR A N 1
ATOM 641 C CA . THR A 1 86 ? 7.939 9.232 1.916 1.00 91.94 86 THR A CA 1
ATOM 642 C C . THR A 1 86 ? 8.251 8.696 3.304 1.00 91.94 86 THR A C 1
ATOM 644 O O . THR A 1 86 ? 7.327 8.430 4.074 1.00 91.94 86 THR A O 1
ATOM 647 N N . VAL A 1 87 ? 9.534 8.570 3.650 1.00 92.56 87 VAL A N 1
ATOM 648 C CA . VAL A 1 87 ? 9.958 8.060 4.961 1.00 92.56 87 VAL A CA 1
ATOM 649 C C . VAL A 1 87 ? 9.513 9.010 6.068 1.00 92.56 87 VAL A C 1
ATOM 651 O O . VAL A 1 87 ? 8.888 8.572 7.033 1.00 92.56 87 VAL A O 1
ATOM 654 N N . GLN A 1 88 ? 9.758 10.313 5.899 1.00 94.19 88 GLN A N 1
ATOM 655 C CA . GLN A 1 88 ? 9.390 11.324 6.892 1.00 94.19 88 GLN A CA 1
ATOM 656 C C . GLN A 1 88 ? 7.881 11.362 7.132 1.00 94.19 88 GLN A C 1
ATOM 658 O O . GLN A 1 88 ? 7.428 11.394 8.277 1.00 94.19 88 GLN A O 1
ATOM 663 N N . PHE A 1 89 ? 7.092 11.334 6.059 1.00 95.12 89 PHE A N 1
ATOM 664 C CA . PHE A 1 89 ? 5.641 11.369 6.151 1.00 95.12 89 PHE A CA 1
ATOM 665 C C . PHE A 1 89 ? 5.088 10.085 6.777 1.00 95.12 89 PHE A C 1
ATOM 667 O O . PHE A 1 89 ? 4.265 10.151 7.689 1.00 95.12 89 PHE A O 1
ATOM 674 N N . ALA A 1 90 ? 5.569 8.912 6.354 1.00 95.62 90 ALA A N 1
ATOM 675 C CA . ALA A 1 90 ? 5.127 7.636 6.911 1.00 95.62 90 ALA A CA 1
ATOM 676 C C . ALA A 1 90 ? 5.440 7.521 8.412 1.00 95.62 90 ALA A C 1
ATOM 678 O O . ALA A 1 90 ? 4.585 7.082 9.185 1.00 95.62 90 ALA A O 1
ATOM 679 N N . GLU A 1 91 ? 6.629 7.952 8.844 1.00 95.62 91 GLU A N 1
ATOM 680 C CA . GLU A 1 91 ? 6.991 7.984 10.262 1.00 95.62 91 GLU A CA 1
ATOM 681 C C . GLU A 1 91 ? 6.140 8.988 11.039 1.00 95.62 91 GLU A C 1
ATOM 683 O O . GLU A 1 91 ? 5.610 8.646 12.097 1.00 95.62 91 GLU A O 1
ATOM 688 N N . TYR A 1 92 ? 5.936 10.195 10.506 1.00 96.06 92 TYR A N 1
ATOM 689 C CA . TYR A 1 92 ? 5.069 11.198 11.124 1.00 96.06 92 TYR A CA 1
ATOM 690 C C . TYR A 1 92 ? 3.655 10.654 11.369 1.00 96.06 92 TYR A C 1
ATOM 692 O O . TYR A 1 92 ? 3.143 10.733 12.490 1.00 96.06 92 TYR A O 1
ATOM 700 N N . ILE A 1 93 ? 3.037 10.038 10.359 1.00 96.88 93 ILE A N 1
ATOM 701 C CA . ILE A 1 93 ? 1.705 9.437 10.486 1.00 96.88 93 ILE A CA 1
ATOM 702 C C . ILE A 1 93 ? 1.711 8.291 11.499 1.00 96.88 93 ILE A C 1
ATOM 704 O O . ILE A 1 93 ? 0.841 8.245 12.370 1.00 96.88 93 ILE A O 1
ATOM 708 N N . GLN A 1 94 ? 2.700 7.395 11.440 1.00 96.19 94 GLN A N 1
ATOM 709 C CA . GLN A 1 94 ? 2.811 6.271 12.370 1.00 96.19 94 GLN A CA 1
ATOM 710 C C . GLN A 1 94 ? 2.895 6.740 13.826 1.00 96.19 94 GLN A C 1
ATOM 712 O O . GLN A 1 94 ? 2.205 6.201 14.692 1.00 96.19 94 GLN A O 1
ATOM 717 N N . ARG A 1 95 ? 3.717 7.755 14.113 1.00 96.38 95 ARG A N 1
ATOM 718 C CA . ARG A 1 95 ? 3.877 8.275 15.478 1.00 96.38 95 ARG A CA 1
ATOM 719 C C . ARG A 1 95 ? 2.621 8.966 15.985 1.00 96.38 95 ARG A C 1
ATOM 721 O O . ARG A 1 95 ? 2.268 8.772 17.145 1.00 96.38 95 ARG A O 1
ATOM 728 N N . ASN A 1 96 ? 1.921 9.718 15.139 1.00 96.31 96 ASN A N 1
ATOM 729 C CA . ASN A 1 96 ? 0.660 10.349 15.533 1.00 96.31 96 ASN A CA 1
ATOM 730 C C . ASN A 1 96 ? -0.455 9.323 15.764 1.00 96.31 96 ASN A C 1
ATOM 732 O O . ASN A 1 96 ? -1.197 9.453 16.737 1.00 96.31 96 ASN A O 1
ATOM 736 N N . ALA A 1 97 ? -0.532 8.275 14.938 1.00 95.50 97 ALA A N 1
ATOM 737 C CA . ALA A 1 97 ? -1.464 7.169 15.147 1.00 95.50 97 ALA A CA 1
ATOM 738 C C . ALA A 1 97 ? -1.208 6.474 16.496 1.00 95.50 97 ALA A C 1
ATOM 740 O O . ALA A 1 97 ? -2.125 6.332 17.299 1.00 95.50 97 ALA A O 1
ATOM 741 N N . GLN A 1 98 ? 0.052 6.140 16.795 1.00 94.44 98 GLN A N 1
ATOM 742 C CA . GLN A 1 98 ? 0.437 5.539 18.078 1.00 94.44 98 GLN A CA 1
ATOM 743 C C . GLN A 1 98 ? 0.145 6.460 19.269 1.00 94.44 98 GLN A C 1
ATOM 745 O O . GLN A 1 98 ? -0.362 6.006 20.294 1.00 94.44 98 GLN A O 1
ATOM 750 N N . LEU A 1 99 ? 0.435 7.758 19.140 1.00 95.56 99 LEU A N 1
ATOM 751 C CA . LEU A 1 99 ? 0.148 8.744 20.181 1.00 95.56 99 LEU A CA 1
ATOM 752 C C . LEU A 1 99 ? -1.355 8.847 20.460 1.00 95.56 99 LEU A C 1
ATOM 754 O O . LEU A 1 99 ? -1.752 8.955 21.620 1.00 95.56 99 LEU A O 1
ATOM 758 N N . TYR A 1 100 ? -2.188 8.806 19.417 1.00 94.94 100 TYR A N 1
ATOM 759 C CA . TYR A 1 100 ? -3.639 8.779 19.572 1.00 94.94 100 TYR A CA 1
ATOM 760 C C . TYR A 1 100 ? -4.081 7.548 20.368 1.00 94.94 100 TYR A C 1
ATOM 762 O O . TYR A 1 100 ? -4.819 7.700 21.342 1.00 94.94 100 TYR A O 1
ATOM 770 N N . SER A 1 101 ? -3.585 6.360 20.009 1.00 92.81 101 SER A N 1
ATOM 771 C CA . SER A 1 101 ? -3.916 5.111 20.704 1.00 92.81 101 SER A CA 1
ATOM 772 C C . SER A 1 101 ? -3.531 5.141 22.181 1.00 92.81 101 SER A C 1
ATOM 774 O O . SER A 1 101 ? -4.301 4.706 23.032 1.00 92.81 101 SER A O 1
ATOM 776 N N . MET A 1 102 ? -2.368 5.711 22.512 1.00 93.56 102 MET A N 1
ATOM 777 C CA . MET A 1 102 ? -1.918 5.856 23.903 1.00 93.56 102 MET A CA 1
ATOM 778 C C . MET A 1 102 ? -2.766 6.848 24.705 1.00 93.56 102 MET A C 1
ATOM 780 O O . MET A 1 102 ? -2.960 6.653 25.898 1.00 93.56 102 MET A O 1
ATOM 784 N N . ARG A 1 103 ? -3.252 7.924 24.075 1.00 95.69 103 ARG A N 1
ATOM 785 C CA . ARG A 1 103 ? -4.051 8.959 24.753 1.00 95.69 103 ARG A CA 1
ATOM 786 C C . ARG A 1 103 ? -5.501 8.551 24.979 1.00 95.69 103 ARG A C 1
ATOM 788 O O . ARG A 1 103 ? -6.083 8.968 25.972 1.00 95.69 103 ARG A O 1
ATOM 795 N N . ASN A 1 104 ? -6.075 7.800 24.044 1.00 93.25 104 ASN A N 1
ATOM 796 C CA . ASN A 1 104 ? -7.499 7.461 24.046 1.00 93.25 104 ASN A CA 1
ATOM 797 C C . ASN A 1 104 ? -7.770 5.997 24.414 1.00 93.25 104 ASN A C 1
ATOM 799 O O . ASN A 1 104 ? -8.913 5.558 24.306 1.00 93.25 104 ASN A O 1
ATOM 803 N N . GLU A 1 105 ? -6.725 5.237 24.765 1.00 90.38 105 GLU A N 1
ATOM 804 C CA . GLU A 1 105 ? -6.777 3.799 25.081 1.00 90.38 105 GLU A CA 1
ATOM 805 C C . GLU A 1 105 ? -7.469 2.950 23.992 1.00 90.38 105 GLU A C 1
ATOM 807 O O . GLU A 1 105 ? -7.923 1.833 24.233 1.00 90.38 105 GLU A O 1
ATOM 812 N N . SER A 1 106 ? -7.562 3.487 22.773 1.00 88.88 106 SER A N 1
ATOM 813 C CA . SER A 1 106 ? -8.293 2.911 21.649 1.00 88.88 106 SER A CA 1
ATOM 814 C C . SER A 1 106 ? -7.659 3.321 20.324 1.00 88.88 106 SER A C 1
ATOM 816 O O . SER A 1 106 ? -7.241 4.465 20.133 1.00 88.88 106 SER A O 1
ATOM 818 N N . ASP A 1 107 ? -7.581 2.365 19.400 1.00 90.56 107 ASP A N 1
ATOM 819 C CA . ASP A 1 107 ? -7.035 2.593 18.067 1.00 90.56 107 ASP A CA 1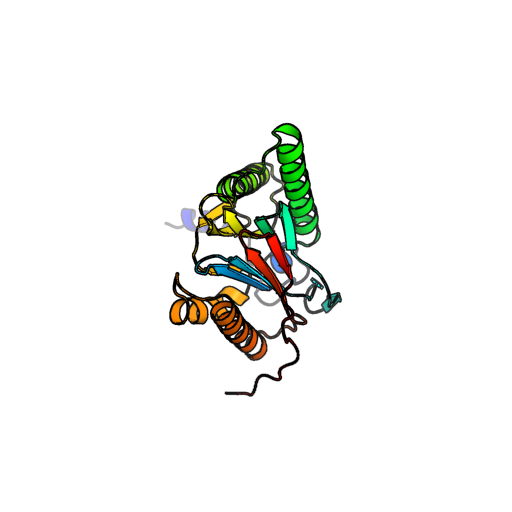
ATOM 820 C C . ASP A 1 107 ? -8.057 3.304 17.168 1.00 90.56 107 ASP A C 1
ATOM 822 O O . ASP A 1 107 ? -9.255 3.018 17.202 1.00 90.56 107 ASP A O 1
ATOM 826 N N . LEU A 1 108 ? -7.573 4.203 16.305 1.00 91.56 108 LEU A N 1
ATOM 827 C CA . LEU A 1 108 ? -8.391 4.754 15.225 1.00 91.56 108 LEU A CA 1
ATOM 828 C C . LEU A 1 108 ? -8.810 3.647 14.252 1.00 91.56 108 LEU A C 1
ATOM 830 O O . LEU A 1 108 ? -7.998 2.800 13.865 1.00 91.56 108 LEU A O 1
ATOM 834 N N . SER A 1 109 ? -10.060 3.715 13.791 1.00 93.69 109 SER A N 1
ATOM 835 C CA . SER A 1 109 ? -10.533 2.857 12.706 1.00 93.69 109 SER A CA 1
ATOM 836 C C . SER A 1 109 ? -9.748 3.130 11.413 1.00 93.69 109 SER A C 1
ATOM 838 O O . SER A 1 109 ? -9.261 4.253 11.217 1.00 93.69 109 SER A O 1
ATOM 840 N N . PRO A 1 110 ? -9.669 2.158 10.482 1.00 95.00 110 PRO A N 1
ATOM 841 C CA . PRO A 1 110 ? -9.006 2.370 9.197 1.00 95.00 110 PRO A CA 1
ATOM 842 C C . PRO A 1 110 ? -9.540 3.602 8.451 1.00 95.00 110 PRO A C 1
ATOM 844 O O . PRO A 1 110 ? -8.763 4.383 7.919 1.00 95.00 110 PRO A O 1
ATOM 847 N N . SER A 1 111 ? -10.854 3.848 8.480 1.00 95.44 111 SER A N 1
ATOM 848 C CA . SER A 1 111 ? -11.452 5.050 7.880 1.00 95.44 111 SER A CA 1
ATOM 849 C C . SER A 1 111 ? -10.992 6.342 8.566 1.00 95.44 111 SER A C 1
ATOM 851 O O . SER A 1 111 ? -10.605 7.302 7.896 1.00 95.44 111 SER A O 1
ATOM 853 N N . GLY A 1 112 ? -10.970 6.363 9.904 1.00 95.06 112 GLY A N 1
ATOM 854 C CA . GLY A 1 112 ? -10.509 7.519 10.673 1.00 95.06 112 GLY A CA 1
ATOM 855 C C . GLY A 1 112 ? -9.051 7.869 10.372 1.00 95.06 112 GLY A C 1
ATOM 856 O O . GLY A 1 112 ? -8.738 9.034 10.120 1.00 95.06 112 GLY A O 1
ATOM 857 N N . LEU A 1 113 ? -8.175 6.859 10.307 1.00 95.94 113 LEU A N 1
ATOM 858 C CA . LEU A 1 113 ? -6.786 7.046 9.880 1.00 95.94 113 LEU A CA 1
ATOM 859 C C . LEU A 1 113 ? -6.695 7.560 8.443 1.00 95.94 113 LEU A C 1
ATOM 861 O O . LEU A 1 113 ? -5.917 8.474 8.189 1.00 95.94 113 LEU A O 1
ATOM 865 N N . ALA A 1 114 ? -7.517 7.055 7.520 1.00 96.81 114 ALA A N 1
ATOM 866 C CA . ALA A 1 114 ? -7.493 7.481 6.117 1.00 96.81 114 ALA A CA 1
ATOM 867 C C . ALA A 1 114 ? -7.771 8.982 5.993 1.00 96.81 114 ALA A C 1
ATOM 869 O O . ALA A 1 114 ? -7.062 9.718 5.302 1.00 96.81 114 ALA A O 1
ATOM 870 N N . HIS A 1 115 ? -8.795 9.451 6.709 1.00 96.88 115 HIS A N 1
ATOM 871 C CA . HIS A 1 115 ? -9.172 10.858 6.721 1.00 96.88 115 HIS A CA 1
ATOM 872 C C . HIS A 1 115 ? -8.145 11.740 7.431 1.00 96.88 115 HIS A C 1
ATOM 874 O O . HIS A 1 115 ? -7.933 12.868 6.979 1.00 96.88 115 HIS A O 1
ATOM 880 N N . PHE A 1 116 ? -7.495 11.237 8.484 1.00 96.50 116 PHE A N 1
ATOM 881 C CA . PHE A 1 116 ? -6.377 11.918 9.137 1.00 96.50 116 PHE A CA 1
ATOM 882 C C . PHE A 1 116 ? -5.198 12.092 8.173 1.00 96.50 116 PHE A C 1
ATOM 884 O O . PHE A 1 116 ? -4.787 13.221 7.917 1.00 96.50 116 PHE A O 1
ATOM 891 N N . VAL A 1 117 ? -4.734 11.006 7.545 1.00 96.75 117 VAL A N 1
ATOM 892 C CA . VAL A 1 117 ? -3.632 11.027 6.565 1.00 96.75 117 VAL A CA 1
ATOM 893 C C . VAL A 1 117 ? -3.925 11.997 5.421 1.00 96.75 117 VAL A C 1
ATOM 895 O O . VAL A 1 117 ? -3.098 12.844 5.083 1.00 96.75 117 VAL A O 1
ATOM 898 N N . ARG A 1 118 ? -5.134 11.933 4.857 1.00 96.75 118 ARG A N 1
ATOM 899 C CA . ARG A 1 118 ? -5.583 12.862 3.813 1.00 96.75 118 ARG A CA 1
ATOM 900 C C . ARG A 1 118 ? -5.606 14.317 4.301 1.00 96.75 118 ARG A C 1
ATOM 902 O O . ARG A 1 118 ? -5.295 15.225 3.535 1.00 96.75 118 ARG A O 1
ATOM 909 N N . GLY A 1 119 ? -5.998 14.558 5.552 1.00 96.50 119 GLY A N 1
ATOM 910 C CA . GLY A 1 119 ? -5.993 15.887 6.170 1.00 96.50 119 GLY A CA 1
ATOM 911 C C . GLY A 1 119 ? -4.587 16.484 6.261 1.00 96.50 119 GLY A C 1
ATOM 912 O O . GLY A 1 119 ? -4.392 17.646 5.892 1.00 96.50 119 GLY A O 1
ATOM 913 N N . GLU A 1 120 ? -3.608 15.674 6.660 1.00 95.50 120 GLU A N 1
ATOM 914 C CA . GLU A 1 120 ? -2.194 16.061 6.712 1.00 95.50 120 GLU A CA 1
ATOM 915 C C . GLU A 1 120 ? -1.636 16.361 5.314 1.00 95.50 120 GLU A C 1
ATOM 917 O O . GLU A 1 120 ? -1.028 17.415 5.101 1.00 95.50 120 GLU A O 1
ATOM 922 N N . LEU A 1 121 ? -1.938 15.515 4.321 1.00 94.31 121 LEU A N 1
ATOM 923 C CA . LEU A 1 121 ? -1.578 15.772 2.920 1.00 94.31 121 LEU A CA 1
ATOM 924 C C . LEU A 1 121 ? -2.203 17.069 2.398 1.00 94.31 121 LEU A C 1
ATOM 926 O O . LEU A 1 121 ? -1.514 17.902 1.814 1.00 94.31 121 LEU A O 1
ATOM 930 N N . ALA A 1 122 ? -3.494 17.293 2.653 1.00 95.19 122 ALA A N 1
ATOM 931 C CA . ALA A 1 122 ? -4.189 18.496 2.201 1.00 95.19 122 ALA A CA 1
ATOM 932 C C . ALA A 1 122 ? -3.626 19.768 2.857 1.00 95.19 122 ALA A C 1
ATOM 934 O O . ALA A 1 122 ? -3.611 20.840 2.245 1.00 95.19 122 ALA A O 1
ATOM 935 N N . THR A 1 123 ? -3.184 19.674 4.110 1.00 94.44 123 THR A N 1
ATOM 936 C CA . THR A 1 123 ? -2.542 20.783 4.826 1.00 94.44 123 THR A CA 1
ATOM 937 C C . THR A 1 123 ? -1.166 21.070 4.234 1.00 94.44 123 THR A C 1
ATOM 939 O O . THR A 1 123 ? -0.877 22.216 3.880 1.00 94.44 123 THR A O 1
ATOM 942 N N . SER A 1 124 ? -0.360 20.026 4.025 1.00 92.06 124 SER A N 1
ATOM 943 C CA . SER A 1 124 ? 0.949 20.122 3.374 1.00 92.06 124 SER A CA 1
ATOM 944 C C . SER A 1 124 ? 0.853 20.726 1.968 1.00 92.06 124 SER A C 1
ATOM 946 O O . SER A 1 124 ? 1.593 21.664 1.657 1.00 92.06 124 SER A O 1
ATOM 948 N N . LEU A 1 125 ? -0.132 20.310 1.164 1.00 91.50 125 LEU A N 1
ATOM 949 C CA . LEU A 1 125 ? -0.361 20.809 -0.197 1.00 91.50 125 LEU A CA 1
ATOM 950 C C . LEU A 1 125 ? -0.546 22.337 -0.254 1.00 91.50 125 LEU A C 1
ATOM 952 O O . LEU A 1 125 ? -0.126 22.985 -1.210 1.00 91.50 125 LEU A O 1
ATOM 956 N N . ARG A 1 126 ? -1.124 22.939 0.794 1.00 91.75 126 ARG A N 1
ATOM 957 C CA . ARG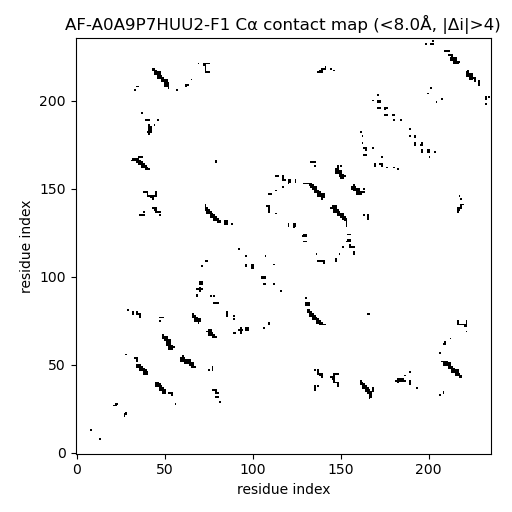 A 1 126 ? -1.333 24.397 0.899 1.00 91.75 126 ARG A CA 1
ATOM 958 C C . ARG A 1 126 ? -0.160 25.146 1.540 1.00 91.75 126 ARG A C 1
ATOM 960 O O . ARG A 1 126 ? -0.130 26.373 1.498 1.00 91.75 126 ARG A O 1
ATOM 967 N N . SER A 1 127 ? 0.820 24.442 2.107 1.00 88.12 127 SER A N 1
ATOM 968 C CA . SER A 1 127 ? 1.923 25.020 2.893 1.00 88.12 127 SER A CA 1
ATOM 969 C C . SER A 1 127 ? 3.107 25.548 2.064 1.00 88.12 127 SER A C 1
ATOM 971 O O . SER A 1 127 ? 4.107 25.996 2.625 1.00 88.12 127 SER A O 1
ATOM 973 N N . ARG A 1 128 ? 3.021 25.501 0.725 1.00 83.06 128 ARG A N 1
ATOM 974 C CA . ARG A 1 128 ? 4.129 25.743 -0.231 1.00 83.06 128 ARG A CA 1
ATOM 975 C C . ARG A 1 128 ? 5.282 24.728 -0.150 1.00 83.06 128 ARG A C 1
ATOM 977 O O . ARG A 1 128 ? 6.271 24.901 -0.858 1.00 83.06 128 ARG A O 1
ATOM 984 N N . LYS A 1 129 ? 5.158 23.683 0.675 1.00 86.62 129 LYS A N 1
ATOM 985 C CA . LYS A 1 129 ? 6.081 22.541 0.771 1.00 86.62 129 LYS A CA 1
ATOM 986 C C . LYS A 1 129 ? 5.286 21.226 0.703 1.00 86.62 129 LYS A C 1
ATOM 988 O O . LYS A 1 129 ? 5.138 20.567 1.729 1.00 86.62 129 LYS A O 1
ATOM 993 N N . PRO A 1 130 ? 4.699 20.900 -0.464 1.00 88.25 130 PRO A N 1
ATOM 994 C CA . PRO A 1 130 ? 3.882 19.703 -0.614 1.00 88.25 130 PRO A CA 1
ATOM 995 C C . PRO A 1 130 ? 4.739 18.441 -0.497 1.00 88.25 130 PRO A C 1
ATOM 997 O O . PRO A 1 130 ? 5.827 18.386 -1.067 1.00 88.25 130 PRO A O 1
ATOM 1000 N N . TYR A 1 131 ? 4.221 17.427 0.195 1.00 89.94 131 TYR A N 1
ATOM 1001 C CA . TYR A 1 131 ? 4.793 16.083 0.161 1.00 89.94 131 TYR A CA 1
ATOM 1002 C C . TYR A 1 131 ? 4.519 15.422 -1.191 1.00 89.94 131 TYR A 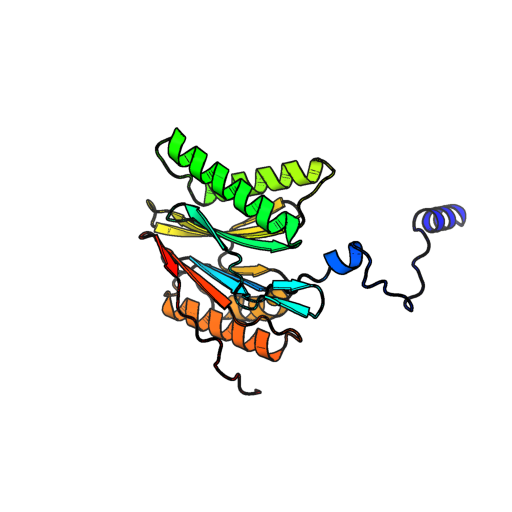C 1
ATOM 1004 O O . TYR A 1 131 ? 3.367 15.326 -1.615 1.00 89.94 131 TYR A O 1
ATOM 1012 N N . ASN A 1 132 ? 5.560 14.902 -1.839 1.00 89.69 132 ASN A N 1
ATOM 1013 C CA . ASN A 1 132 ? 5.421 14.097 -3.054 1.00 89.69 132 ASN A CA 1
ATOM 1014 C C . ASN A 1 132 ? 5.350 12.609 -2.706 1.00 89.69 132 ASN A C 1
ATOM 1016 O O . ASN A 1 132 ? 6.319 11.867 -2.882 1.00 89.69 132 ASN A O 1
ATOM 1020 N N . VAL A 1 133 ? 4.195 12.182 -2.192 1.00 92.62 133 VAL A N 1
ATOM 1021 C CA . VAL A 1 133 ? 3.957 10.802 -1.747 1.00 92.62 133 VAL A CA 1
ATOM 1022 C C . VAL A 1 133 ? 2.645 10.257 -2.303 1.00 92.62 133 VAL A C 1
ATOM 1024 O O . VAL A 1 133 ? 1.633 10.946 -2.334 1.00 92.62 133 VAL A O 1
ATOM 1027 N N . ASN A 1 134 ? 2.662 8.997 -2.715 1.00 94.56 134 ASN A N 1
ATOM 1028 C CA . ASN A 1 134 ? 1.493 8.198 -3.057 1.00 94.56 134 ASN A CA 1
ATOM 1029 C C . ASN A 1 134 ? 1.387 7.062 -2.046 1.00 94.56 134 ASN A C 1
ATOM 1031 O O . ASN A 1 134 ? 2.392 6.406 -1.746 1.00 94.56 134 ASN A O 1
ATOM 1035 N N . LEU A 1 135 ? 0.191 6.836 -1.515 1.00 96.25 135 LEU A N 1
ATOM 1036 C CA . LEU A 1 135 ? -0.018 5.965 -0.370 1.00 96.25 135 LEU A CA 1
ATOM 1037 C C . LEU A 1 135 ? -1.139 4.971 -0.641 1.00 96.25 135 LEU A C 1
ATOM 1039 O O . LEU A 1 135 ? -2.242 5.346 -1.036 1.00 96.25 135 LEU A O 1
ATOM 1043 N N . LEU A 1 136 ? -0.886 3.713 -0.293 1.00 97.38 136 LEU A N 1
ATOM 1044 C CA . LEU A 1 136 ? -1.947 2.731 -0.107 1.00 97.38 136 LEU A CA 1
ATOM 1045 C C . LEU A 1 136 ? -2.089 2.422 1.360 1.00 97.38 136 LEU A C 1
ATOM 1047 O O . LEU A 1 136 ? -1.132 2.013 2.008 1.00 97.38 136 LEU A O 1
ATOM 1051 N N . MET A 1 137 ? -3.296 2.576 1.877 1.00 97.81 137 MET A N 1
ATOM 1052 C CA . MET A 1 137 ? -3.581 2.248 3.258 1.00 97.81 137 MET A CA 1
ATOM 1053 C C . MET A 1 137 ? -4.656 1.178 3.317 1.00 97.81 137 MET A C 1
ATOM 1055 O O . MET A 1 137 ? -5.794 1.396 2.916 1.00 97.81 137 MET A O 1
ATOM 1059 N N . GLY A 1 138 ? -4.287 0.009 3.816 1.00 97.38 138 GLY A N 1
ATOM 1060 C CA . GLY A 1 138 ? -5.173 -1.135 3.956 1.00 97.38 138 GLY A CA 1
ATOM 1061 C C . GLY A 1 138 ? -5.402 -1.446 5.422 1.00 97.38 138 GLY A C 1
ATOM 1062 O O . GLY A 1 138 ? -4.478 -1.389 6.233 1.00 97.38 138 GLY A O 1
ATOM 1063 N N . GLY A 1 139 ? -6.630 -1.793 5.770 1.00 96.56 139 GLY A N 1
ATOM 1064 C CA . GLY A 1 139 ? -6.966 -2.203 7.122 1.00 96.56 139 GLY A CA 1
ATOM 1065 C C . GLY A 1 139 ? -8.162 -3.131 7.161 1.00 96.56 139 GLY A C 1
ATOM 1066 O O . GLY A 1 139 ? -8.863 -3.305 6.163 1.00 96.56 139 GLY A O 1
ATOM 1067 N N . VAL A 1 140 ? -8.380 -3.718 8.328 1.00 96.62 140 VAL A N 1
ATOM 1068 C CA . VAL A 1 140 ? -9.593 -4.468 8.654 1.00 96.62 140 VAL A CA 1
ATOM 1069 C C . VAL A 1 140 ? -10.124 -3.895 9.952 1.00 96.62 140 VAL A C 1
ATOM 1071 O O . VAL A 1 140 ? -9.386 -3.762 10.922 1.00 96.62 140 VAL A O 1
ATOM 1074 N N . ASP A 1 141 ? -11.391 -3.506 9.969 1.00 94.38 141 ASP A N 1
ATOM 1075 C CA . ASP A 1 141 ? -12.019 -3.069 11.210 1.00 94.38 141 ASP A CA 1
ATOM 1076 C C . ASP A 1 141 ? -12.157 -4.278 12.158 1.00 94.38 141 ASP A C 1
ATOM 1078 O O . ASP A 1 141 ? -12.817 -5.253 11.792 1.00 94.38 141 ASP A O 1
ATOM 1082 N N . PRO A 1 142 ? -11.550 -4.255 13.360 1.00 90.31 142 PRO A N 1
ATOM 1083 C CA . PRO A 1 142 ? -11.572 -5.395 14.275 1.00 90.31 142 PRO A CA 1
ATOM 1084 C C . PRO A 1 142 ? -12.966 -5.689 14.846 1.00 90.31 142 PRO A C 1
ATOM 1086 O O . PRO A 1 142 ? -13.207 -6.803 15.305 1.00 90.31 142 PRO A O 1
ATOM 1089 N N . ILE A 1 143 ? -13.886 -4.717 14.828 1.00 89.25 143 ILE A N 1
ATOM 1090 C CA . ILE A 1 143 ? -15.246 -4.875 15.360 1.00 89.25 143 ILE A CA 1
ATOM 1091 C C . ILE A 1 143 ? -16.164 -5.457 14.289 1.00 89.25 143 ILE A C 1
ATOM 1093 O O . ILE A 1 143 ? -16.880 -6.425 14.536 1.00 89.25 143 ILE A O 1
ATOM 1097 N N . THR A 1 144 ? -16.162 -4.858 13.096 1.00 91.25 144 THR A N 1
ATOM 1098 C CA . THR A 1 144 ? -17.064 -5.269 12.007 1.00 91.25 144 THR A CA 1
ATOM 1099 C C . THR A 1 144 ? -16.487 -6.385 11.138 1.00 91.25 144 THR A C 1
ATOM 1101 O O . THR A 1 144 ? -17.227 -7.017 10.388 1.00 91.25 144 THR A O 1
ATOM 1104 N N . GLY A 1 145 ? -15.175 -6.622 11.206 1.00 92.44 145 GLY A N 1
ATOM 1105 C CA . GLY A 1 145 ? -14.449 -7.530 10.318 1.00 92.44 145 GLY A CA 1
ATOM 1106 C C . GLY A 1 145 ? -14.359 -7.031 8.875 1.00 92.44 145 GLY A C 1
ATOM 1107 O O . GLY A 1 145 ? -13.894 -7.769 8.009 1.00 92.44 145 GLY A O 1
ATOM 1108 N N . LYS A 1 146 ? -14.815 -5.802 8.588 1.00 94.75 146 LYS A N 1
ATOM 1109 C CA . LYS A 1 146 ? -14.878 -5.271 7.227 1.00 94.75 146 LYS A CA 1
ATOM 1110 C C . LYS A 1 146 ? -13.477 -4.846 6.762 1.00 94.75 146 LYS A C 1
ATOM 1112 O O . LYS A 1 146 ? -12.884 -3.957 7.382 1.00 94.75 146 LYS A O 1
ATOM 1117 N N . PRO A 1 147 ? -12.953 -5.415 5.663 1.00 96.69 147 PRO A N 1
ATOM 1118 C CA . PRO A 1 147 ? -11.729 -4.926 5.052 1.00 96.69 147 PRO A CA 1
ATOM 1119 C C . PRO A 1 147 ? -11.975 -3.593 4.343 1.00 96.69 147 PRO A C 1
ATOM 1121 O O . PRO A 1 147 ? -13.062 -3.307 3.837 1.00 96.69 147 PRO A O 1
ATOM 1124 N N . SER A 1 148 ? -10.960 -2.742 4.327 1.00 96.88 148 SER A N 1
ATOM 1125 C CA . SER A 1 148 ? -10.973 -1.459 3.626 1.00 96.88 148 SER A CA 1
ATOM 1126 C C . SER A 1 148 ? -9.604 -1.192 3.023 1.00 96.88 148 SER A C 1
ATOM 1128 O O . SER A 1 148 ? -8.576 -1.516 3.627 1.00 96.88 148 SER A O 1
ATOM 1130 N N . LEU A 1 149 ? -9.596 -0.578 1.846 1.00 98.00 149 LEU A N 1
ATOM 1131 C CA . LEU A 1 149 ? -8.383 -0.165 1.160 1.00 98.00 149 LEU A CA 1
ATOM 1132 C C . LEU A 1 149 ? -8.591 1.243 0.621 1.00 98.00 149 LEU A C 1
ATOM 1134 O O . LEU A 1 149 ? -9.515 1.521 -0.135 1.00 98.00 149 LEU A O 1
ATOM 1138 N N . TYR A 1 150 ? -7.692 2.124 1.023 1.00 98.25 150 TYR A N 1
ATOM 1139 C CA . TYR A 1 150 ? -7.724 3.530 0.697 1.00 98.25 150 TYR A CA 1
ATOM 1140 C C . TYR A 1 150 ? -6.557 3.856 -0.222 1.00 98.25 150 TYR A C 1
ATOM 1142 O O . TYR A 1 150 ? -5.394 3.640 0.127 1.00 98.25 150 TYR A O 1
ATOM 1150 N N . TRP A 1 151 ? -6.887 4.384 -1.393 1.00 97.69 151 TRP A N 1
ATOM 1151 C CA . TRP A 1 151 ? -5.943 4.948 -2.346 1.00 97.69 151 TRP A CA 1
ATOM 1152 C C . TRP A 1 151 ? -5.800 6.442 -2.067 1.00 97.69 151 TRP A C 1
ATOM 1154 O O . TRP A 1 151 ? -6.809 7.155 -2.021 1.00 97.69 151 TRP A O 1
ATOM 1164 N N . LEU A 1 152 ? -4.565 6.906 -1.859 1.00 96.56 152 LEU A N 1
ATOM 1165 C CA . LEU A 1 152 ? -4.252 8.320 -1.682 1.00 96.56 152 LEU A CA 1
ATOM 1166 C C . LEU A 1 152 ? -3.105 8.748 -2.591 1.00 96.56 152 LEU A C 1
ATOM 1168 O O . LEU A 1 152 ? -2.100 8.051 -2.719 1.00 96.56 152 LEU A O 1
ATOM 1172 N N . ASP A 1 153 ? -3.220 9.938 -3.164 1.00 92.94 153 ASP A N 1
ATOM 1173 C CA . ASP A 1 153 ? -2.174 10.539 -3.986 1.00 92.94 153 ASP A CA 1
ATOM 1174 C C . ASP A 1 153 ? -1.567 11.788 -3.334 1.00 92.94 153 ASP A C 1
ATOM 1176 O O . ASP A 1 153 ? -2.040 12.318 -2.323 1.00 92.94 153 ASP A O 1
ATOM 1180 N N . TYR A 1 154 ? -0.517 12.292 -3.975 1.00 90.50 154 TYR A N 1
ATOM 1181 C CA . TYR A 1 154 ? 0.176 13.520 -3.589 1.00 90.50 154 TYR A CA 1
ATOM 1182 C C . TYR A 1 154 ? -0.707 14.782 -3.696 1.00 90.50 154 TYR A C 1
ATOM 1184 O O . TYR A 1 154 ? -0.333 15.844 -3.198 1.00 90.50 154 TYR A O 1
ATOM 1192 N N . LEU A 1 155 ? -1.888 14.685 -4.319 1.00 92.12 155 LEU A N 1
ATOM 1193 C CA . LEU A 1 155 ? -2.886 15.757 -4.401 1.00 92.12 155 LEU A CA 1
ATOM 1194 C C . LEU A 1 155 ? -3.892 15.714 -3.240 1.00 92.12 155 LEU A C 1
ATOM 1196 O O . LEU A 1 155 ? -4.832 16.511 -3.212 1.00 92.12 155 LEU A O 1
ATOM 1200 N N . ALA A 1 156 ? -3.680 14.829 -2.262 1.00 93.50 156 ALA A N 1
ATOM 1201 C CA . ALA A 1 156 ? -4.581 14.590 -1.139 1.00 93.50 156 ALA A CA 1
ATOM 1202 C C . ALA A 1 156 ? -5.976 14.093 -1.563 1.00 93.50 156 ALA A C 1
ATOM 1204 O O . ALA A 1 156 ? -6.962 14.290 -0.836 1.00 93.50 156 ALA A O 1
ATOM 1205 N N . SER A 1 157 ? -6.063 13.434 -2.720 1.00 94.81 157 SER A N 1
ATOM 1206 C CA . SER A 1 157 ? -7.221 12.632 -3.100 1.00 94.81 157 SER A CA 1
ATOM 1207 C C . SER A 1 157 ? -7.307 11.416 -2.182 1.00 94.81 157 SER A C 1
ATOM 1209 O O . SER A 1 157 ? -6.295 10.881 -1.734 1.00 94.81 157 SER A O 1
ATOM 1211 N N . LEU A 1 158 ? -8.527 10.982 -1.883 1.00 97.00 158 LEU A N 1
ATOM 1212 C CA . LEU A 1 158 ? -8.792 9.783 -1.096 1.00 97.00 158 LEU A CA 1
ATOM 1213 C C . LEU A 1 158 ? -9.951 9.036 -1.741 1.00 97.00 158 LEU A C 1
ATOM 1215 O O . LEU A 1 158 ? -11.027 9.613 -1.907 1.00 97.00 158 LEU A O 1
ATOM 1219 N N . ALA A 1 159 ? -9.738 7.764 -2.054 1.00 97.25 159 ALA A N 1
ATOM 1220 C CA . ALA A 1 159 ? -10.777 6.875 -2.555 1.00 97.25 159 ALA A CA 1
ATOM 1221 C C . ALA A 1 159 ? -10.757 5.547 -1.791 1.00 97.25 159 ALA A C 1
ATOM 1223 O O . ALA A 1 159 ? -9.694 4.959 -1.606 1.00 97.25 159 ALA A O 1
ATOM 1224 N N . ASP A 1 160 ? -11.933 5.088 -1.360 1.00 96.81 160 ASP A N 1
ATOM 1225 C CA . ASP A 1 160 ? -12.142 3.717 -0.881 1.00 96.81 160 ASP A CA 1
ATOM 1226 C C . ASP A 1 160 ? -12.368 2.818 -2.100 1.00 96.81 160 ASP A C 1
ATOM 1228 O O . ASP A 1 160 ? -13.267 3.077 -2.907 1.00 96.81 160 ASP A O 1
ATOM 1232 N N . VAL A 1 161 ? -11.507 1.818 -2.280 1.00 97.06 161 VAL A N 1
ATOM 1233 C CA . VAL A 1 161 ? -11.451 0.998 -3.495 1.00 97.06 161 VAL A CA 1
ATOM 1234 C C . VAL A 1 161 ? -11.240 -0.480 -3.162 1.00 97.06 161 VAL A C 1
ATOM 1236 O O . VAL A 1 161 ? -10.504 -0.808 -2.236 1.00 97.06 161 VAL A O 1
ATOM 1239 N N . PRO A 1 162 ? -11.830 -1.414 -3.928 1.00 96.50 162 PRO A N 1
ATOM 1240 C CA . PRO A 1 162 ? -11.639 -2.851 -3.704 1.00 96.50 162 PRO A CA 1
ATOM 1241 C C . PRO A 1 162 ? -10.225 -3.334 -4.067 1.00 96.50 162 PRO A C 1
ATOM 1243 O O . PRO A 1 162 ? -9.711 -4.310 -3.526 1.00 96.50 162 PRO A O 1
ATOM 1246 N N . TYR A 1 163 ? -9.575 -2.647 -4.996 1.00 97.19 163 TYR A N 1
ATOM 1247 C CA . TYR A 1 163 ? -8.207 -2.906 -5.408 1.00 97.19 163 TYR A CA 1
ATOM 1248 C C . TYR A 1 163 ? -7.586 -1.607 -5.895 1.00 97.19 163 TYR A C 1
ATOM 1250 O O . TYR A 1 163 ? -8.277 -0.702 -6.363 1.00 97.19 163 TYR A O 1
ATOM 1258 N N . ALA A 1 164 ? -6.268 -1.517 -5.795 1.00 96.81 164 ALA A N 1
ATOM 1259 C CA . ALA A 1 164 ? -5.538 -0.349 -6.241 1.00 96.81 164 ALA A CA 1
ATOM 1260 C C . ALA A 1 164 ? -4.104 -0.681 -6.634 1.00 96.81 164 ALA A C 1
ATOM 1262 O O . ALA A 1 164 ? -3.517 -1.678 -6.213 1.00 96.81 164 ALA A O 1
ATOM 1263 N N . ALA A 1 165 ? -3.536 0.218 -7.426 1.00 95.50 165 ALA A N 1
ATOM 1264 C CA . ALA A 1 165 ? -2.142 0.215 -7.807 1.00 95.50 165 ALA A CA 1
ATOM 1265 C C . ALA A 1 165 ? -1.633 1.661 -7.850 1.00 95.50 165 ALA A C 1
ATOM 1267 O O . ALA A 1 165 ? -2.387 2.568 -8.207 1.00 95.50 165 ALA A O 1
ATOM 1268 N N . HIS A 1 166 ? -0.362 1.867 -7.511 1.00 94.19 166 HIS A N 1
ATOM 1269 C CA . HIS A 1 166 ? 0.333 3.140 -7.729 1.00 94.19 166 HIS A CA 1
ATOM 1270 C C . HIS A 1 166 ? 1.544 2.976 -8.638 1.00 94.19 166 HIS A C 1
ATOM 1272 O O . HIS A 1 166 ? 2.036 1.870 -8.878 1.00 94.19 166 HIS A O 1
ATOM 1278 N N . GLY A 1 167 ? 2.029 4.121 -9.118 1.00 87.00 167 GLY A N 1
ATOM 1279 C CA . GLY A 1 167 ? 3.165 4.199 -10.021 1.00 87.00 167 GLY A CA 1
ATOM 1280 C C . GLY A 1 167 ? 2.827 3.599 -11.379 1.00 87.00 167 GLY A C 1
ATOM 1281 O O . GLY A 1 167 ? 1.666 3.480 -11.771 1.00 87.00 167 GLY A O 1
ATOM 1282 N N . TYR A 1 168 ? 3.853 3.167 -12.103 1.00 88.25 168 TYR A N 1
ATOM 1283 C CA . TYR A 1 168 ? 3.665 2.546 -13.415 1.00 88.25 168 TYR A CA 1
ATOM 1284 C C . TYR A 1 168 ? 2.889 1.227 -13.369 1.00 88.25 168 TYR A C 1
ATOM 1286 O O . TYR A 1 168 ? 2.335 0.804 -14.385 1.00 88.25 168 TYR A O 1
ATOM 1294 N N . ALA A 1 169 ? 2.806 0.587 -12.201 1.00 90.94 169 ALA A N 1
ATOM 1295 C CA . ALA A 1 169 ? 2.123 -0.687 -12.062 1.00 90.94 169 ALA A CA 1
ATOM 1296 C C . ALA A 1 169 ? 0.628 -0.610 -12.381 1.00 90.94 169 ALA A C 1
ATOM 1298 O O . ALA A 1 169 ? 0.052 -1.590 -12.851 1.00 90.94 169 ALA A O 1
ATOM 1299 N N . GLN A 1 170 ? 0.007 0.556 -12.196 1.00 91.56 170 GLN A N 1
ATOM 1300 C CA . GLN A 1 170 ? -1.417 0.740 -12.461 1.00 91.56 170 GLN A CA 1
ATOM 1301 C C . GLN A 1 170 ? -1.800 0.444 -13.919 1.00 91.56 170 GLN A C 1
ATOM 1303 O O . GLN A 1 170 ? -2.839 -0.163 -14.166 1.00 91.56 170 GLN A O 1
ATOM 1308 N N . TYR A 1 171 ? -0.934 0.772 -14.882 1.00 91.31 171 TYR A N 1
ATOM 1309 C CA . TYR A 1 171 ? -1.210 0.564 -16.308 1.00 91.31 171 TYR A CA 1
ATOM 1310 C C . TYR A 1 171 ? -1.237 -0.914 -16.710 1.00 91.31 171 TYR A C 1
ATOM 1312 O O . TYR A 1 171 ? -1.875 -1.273 -17.697 1.00 91.31 171 TYR A O 1
ATOM 1320 N N . TYR A 1 172 ? -0.563 -1.771 -15.943 1.00 91.94 172 TYR A N 1
ATOM 1321 C CA . TYR A 1 172 ? -0.473 -3.204 -16.215 1.00 91.94 172 TYR A CA 1
ATOM 1322 C C . TYR A 1 172 ? -1.448 -4.001 -15.346 1.00 91.94 172 TYR A C 1
ATOM 1324 O O . TYR A 1 172 ? -2.184 -4.852 -15.843 1.00 91.94 172 TYR A O 1
ATOM 1332 N N . CYS A 1 173 ? -1.497 -3.690 -14.052 1.00 95.00 173 CYS A N 1
ATOM 1333 C CA . CYS A 1 173 ? -2.189 -4.505 -13.063 1.00 95.00 173 CYS A CA 1
ATOM 1334 C C . CYS A 1 173 ? -3.688 -4.216 -12.972 1.00 95.00 173 CYS A C 1
ATOM 1336 O O . CYS A 1 173 ? -4.443 -5.141 -12.690 1.00 95.00 173 CYS A O 1
ATOM 1338 N N . LEU A 1 174 ? -4.147 -2.980 -13.222 1.00 95.19 174 LEU A N 1
ATOM 1339 C CA . LEU A 1 174 ? -5.565 -2.639 -13.028 1.00 95.19 174 LEU A CA 1
ATOM 1340 C C . LEU A 1 174 ? -6.495 -3.501 -13.888 1.00 95.19 174 LEU A C 1
ATOM 1342 O O . LEU A 1 174 ? -7.522 -3.941 -13.393 1.00 95.19 174 LEU A O 1
ATOM 1346 N N . SER A 1 175 ? -6.109 -3.822 -15.126 1.00 95.12 175 SER A N 1
ATOM 1347 C CA . SER A 1 175 ? -6.909 -4.694 -16.004 1.00 95.12 175 SER A CA 1
ATOM 1348 C C . SER A 1 175 ? -7.023 -6.141 -15.500 1.00 95.12 175 SER A C 1
ATOM 1350 O O . SER A 1 175 ? -8.055 -6.788 -15.673 1.00 95.12 175 SER A O 1
ATOM 1352 N N . ILE A 1 176 ? -5.971 -6.656 -14.856 1.00 95.88 176 ILE A N 1
ATOM 1353 C CA . ILE A 1 176 ? -5.946 -8.001 -14.267 1.00 95.88 176 ILE A CA 1
ATOM 1354 C C . ILE A 1 176 ? -6.801 -8.020 -13.002 1.00 95.88 176 ILE A C 1
ATOM 1356 O O . ILE A 1 176 ? -7.599 -8.939 -12.814 1.00 95.88 176 ILE A O 1
ATOM 1360 N N . LEU A 1 177 ? -6.644 -6.995 -12.161 1.00 95.69 177 LEU A N 1
ATOM 1361 C CA . LEU A 1 177 ? -7.425 -6.815 -10.943 1.00 95.69 177 LEU A CA 1
ATOM 1362 C C . LEU A 1 177 ? -8.915 -6.723 -11.279 1.00 95.69 177 LEU A C 1
ATOM 1364 O O . LEU A 1 177 ? -9.686 -7.516 -10.760 1.00 95.69 177 LEU A O 1
ATOM 1368 N N . ASP A 1 178 ? -9.297 -5.867 -12.224 1.00 95.56 178 ASP A N 1
ATOM 1369 C CA . ASP A 1 178 ? -10.686 -5.685 -12.665 1.00 95.56 178 ASP A CA 1
ATOM 1370 C C . ASP A 1 178 ? -11.330 -6.987 -13.173 1.00 95.56 178 ASP A C 1
ATOM 1372 O O . ASP A 1 178 ? -12.477 -7.295 -12.865 1.00 95.56 178 ASP A O 1
ATOM 1376 N N . LYS A 1 179 ? -10.565 -7.811 -13.899 1.00 96.38 179 LYS A N 1
ATOM 1377 C CA . LYS A 1 179 ? -11.062 -9.070 -14.467 1.00 96.38 179 LYS A CA 1
ATOM 1378 C C . LYS A 1 179 ? -11.216 -10.200 -13.446 1.00 96.38 179 LYS A C 1
ATOM 1380 O O . LYS A 1 179 ? -12.078 -11.062 -13.619 1.00 96.38 179 LYS A O 1
ATOM 1385 N N . HIS A 1 180 ? -10.319 -10.280 -12.466 1.00 95.25 180 HIS A N 1
ATOM 1386 C CA . HIS A 1 180 ? -10.194 -11.451 -11.589 1.00 95.25 180 HIS A CA 1
ATOM 1387 C C . HIS A 1 180 ? -10.629 -11.202 -10.144 1.00 95.25 180 HIS A C 1
ATOM 1389 O O . HIS A 1 180 ? -10.792 -12.165 -9.393 1.00 95.25 180 HIS A O 1
ATOM 1395 N N . HIS A 1 181 ? -10.797 -9.945 -9.741 1.00 96.06 181 HIS A N 1
ATOM 1396 C CA . HIS A 1 181 ? -11.234 -9.580 -8.401 1.00 96.06 181 HIS A CA 1
ATOM 1397 C C . HIS A 1 181 ? -12.744 -9.757 -8.220 1.00 96.06 181 HIS A C 1
ATOM 1399 O O . HIS A 1 181 ? -13.535 -9.532 -9.132 1.00 96.06 181 HIS A O 1
ATOM 1405 N N . HIS A 1 182 ? -13.136 -10.134 -7.005 1.00 94.56 182 HIS A N 1
ATOM 1406 C CA . HIS A 1 182 ? -14.494 -9.973 -6.499 1.00 94.56 182 HIS A CA 1
ATOM 1407 C C . HIS A 1 182 ? -14.460 -9.858 -4.962 1.00 94.56 182 HIS A C 1
ATOM 1409 O O . HIS A 1 182 ? -13.527 -10.376 -4.342 1.00 94.56 182 HIS A O 1
ATOM 1415 N N . PRO A 1 183 ? -15.471 -9.259 -4.305 1.00 92.62 183 PRO A N 1
ATOM 1416 C CA . PRO A 1 183 ? -15.463 -9.046 -2.851 1.00 92.62 183 PRO A CA 1
ATOM 1417 C C . PRO A 1 183 ? -15.266 -10.321 -2.015 1.00 92.62 183 PRO A C 1
ATOM 1419 O O . PRO A 1 183 ? -14.621 -10.288 -0.975 1.00 92.62 183 PRO A O 1
ATOM 1422 N N . ASP A 1 184 ? -15.748 -11.468 -2.499 1.00 94.50 184 ASP A N 1
ATOM 1423 C CA . ASP A 1 184 ? -15.693 -12.739 -1.767 1.00 94.50 184 ASP A CA 1
ATOM 1424 C C . ASP A 1 184 ? -14.404 -13.550 -1.999 1.00 94.50 184 ASP A C 1
ATOM 1426 O O . ASP A 1 184 ? -14.377 -14.758 -1.747 1.00 94.50 184 ASP A O 1
ATOM 1430 N N . ILE A 1 185 ? -13.327 -12.939 -2.519 1.00 95.94 185 ILE A N 1
ATOM 1431 C CA . ILE A 1 185 ? -12.072 -13.679 -2.720 1.00 95.94 185 ILE A CA 1
ATOM 1432 C C . ILE A 1 185 ? -11.483 -14.108 -1.376 1.00 95.94 185 ILE A C 1
ATOM 1434 O O . ILE A 1 185 ? -11.484 -13.367 -0.392 1.00 95.94 185 ILE A O 1
ATOM 1438 N N . THR A 1 186 ? -10.931 -15.317 -1.366 1.00 96.69 186 THR A N 1
ATOM 1439 C CA . THR A 1 186 ? -10.116 -15.841 -0.265 1.00 96.69 186 THR A CA 1
ATOM 1440 C C . THR A 1 186 ? -8.686 -15.308 -0.338 1.00 96.69 186 THR A C 1
ATOM 1442 O O . THR A 1 186 ? -8.220 -14.903 -1.405 1.00 96.69 186 THR A O 1
ATOM 1445 N N . LEU A 1 187 ? -7.946 -15.370 0.775 1.00 94.94 187 LEU A N 1
ATOM 1446 C CA . LEU A 1 187 ? -6.552 -14.908 0.829 1.00 94.94 187 LEU A CA 1
ATOM 1447 C C . LEU A 1 187 ? -5.682 -15.589 -0.234 1.00 94.94 187 LEU A C 1
ATOM 1449 O O . LEU A 1 187 ? -4.892 -14.938 -0.912 1.00 94.94 187 LEU A O 1
ATOM 1453 N N . HIS A 1 188 ? -5.878 -16.892 -0.436 1.00 94.69 188 HIS A N 1
ATOM 1454 C CA . HIS A 1 188 ? -5.153 -17.653 -1.448 1.00 94.69 188 HIS A CA 1
ATOM 1455 C C . HIS A 1 188 ? -5.460 -17.174 -2.877 1.00 94.69 188 HIS A C 1
ATOM 1457 O O . HIS A 1 188 ? -4.551 -17.039 -3.696 1.00 94.69 188 HIS A O 1
ATOM 1463 N N . GLN A 1 189 ? -6.726 -16.873 -3.180 1.00 95.38 189 GLN A N 1
ATOM 1464 C CA . GLN A 1 189 ? -7.105 -16.293 -4.472 1.00 95.38 189 GLN A CA 1
ATOM 1465 C C . GLN A 1 189 ? -6.531 -14.883 -4.646 1.00 95.38 189 GLN A C 1
ATOM 1467 O O . GLN A 1 189 ? -6.029 -14.575 -5.723 1.00 95.38 189 GLN A O 1
ATOM 1472 N N . GLY A 1 190 ? 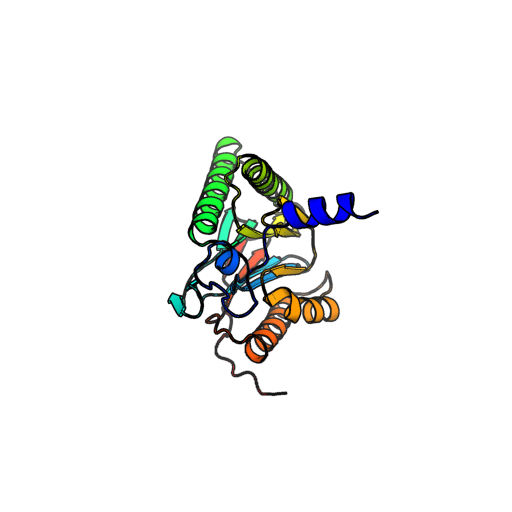-6.532 -14.063 -3.590 1.00 95.38 190 GLY A N 1
ATOM 1473 C CA . GLY A 1 190 ? -5.904 -12.740 -3.596 1.00 95.38 190 GLY A CA 1
ATOM 1474 C C . GLY A 1 190 ? -4.408 -12.806 -3.910 1.00 95.38 190 GLY A C 1
ATOM 1475 O O . GLY A 1 190 ? -3.934 -12.088 -4.786 1.00 95.38 190 GLY A O 1
ATOM 1476 N N . ILE A 1 191 ? -3.679 -13.734 -3.281 1.00 95.25 191 ILE A N 1
ATOM 1477 C CA . ILE A 1 191 ? -2.257 -13.982 -3.576 1.00 95.25 191 ILE A CA 1
ATOM 1478 C C . ILE A 1 191 ? -2.075 -14.441 -5.026 1.00 95.25 191 ILE A C 1
ATOM 1480 O O . ILE A 1 191 ? -1.179 -13.961 -5.709 1.00 95.25 191 ILE A O 1
ATOM 1484 N N . LYS A 1 192 ? -2.948 -15.315 -5.539 1.00 95.06 192 LYS A N 1
ATOM 1485 C CA . LYS A 1 192 ? -2.890 -15.765 -6.938 1.00 95.06 192 LYS A CA 1
ATOM 1486 C C . LYS A 1 192 ? -3.076 -14.611 -7.930 1.00 95.06 192 LYS A C 1
ATOM 1488 O O . LYS A 1 192 ? -2.363 -14.557 -8.929 1.00 95.06 192 LYS A O 1
ATOM 1493 N N . ILE A 1 193 ? -4.015 -13.700 -7.666 1.00 95.69 193 ILE A N 1
ATOM 1494 C CA . ILE A 1 193 ? -4.221 -12.489 -8.477 1.00 95.69 193 ILE A CA 1
ATOM 1495 C C . ILE A 1 193 ? -2.981 -11.594 -8.396 1.00 95.69 193 ILE A C 1
ATOM 1497 O O . ILE A 1 193 ? -2.496 -11.126 -9.423 1.00 95.69 193 ILE A O 1
ATOM 1501 N N . LEU A 1 194 ? -2.419 -11.416 -7.197 1.00 95.25 194 LEU A N 1
ATOM 1502 C CA . LEU A 1 194 ? -1.179 -10.669 -7.008 1.00 95.25 194 LEU A CA 1
ATOM 1503 C C . LEU A 1 194 ? -0.024 -11.271 -7.823 1.00 95.25 194 LEU A C 1
ATOM 1505 O O . LEU A 1 194 ? 0.682 -10.528 -8.494 1.00 95.25 194 LEU A O 1
ATOM 1509 N N . THR A 1 195 ? 0.127 -12.598 -7.846 1.00 94.38 195 THR A N 1
ATOM 1510 C CA . THR A 1 195 ? 1.123 -13.279 -8.687 1.00 94.38 195 THR A CA 1
ATOM 1511 C C . THR A 1 195 ? 0.913 -12.988 -10.171 1.00 94.38 195 THR A C 1
ATOM 1513 O O . THR A 1 195 ? 1.883 -12.701 -10.862 1.00 94.38 195 THR A O 1
ATOM 1516 N N . MET A 1 196 ? -0.330 -12.985 -10.670 1.00 94.00 196 MET A N 1
ATOM 1517 C CA . MET A 1 196 ? -0.608 -12.608 -12.067 1.00 94.00 196 MET A CA 1
ATOM 1518 C C . MET A 1 196 ? -0.172 -11.168 -12.364 1.00 94.00 196 MET A C 1
ATOM 1520 O O . MET A 1 196 ? 0.432 -10.911 -13.403 1.00 94.00 196 MET A O 1
ATOM 1524 N N . CYS A 1 197 ? -0.441 -10.240 -11.443 1.00 94.50 197 CYS A N 1
ATOM 1525 C CA . CYS A 1 197 ? 0.011 -8.854 -11.546 1.00 94.50 197 CYS A CA 1
ATOM 1526 C C . CYS A 1 197 ? 1.544 -8.762 -11.566 1.00 94.50 197 CYS A C 1
ATOM 1528 O O . CYS A 1 197 ? 2.109 -8.100 -12.432 1.00 94.50 197 CYS A O 1
ATOM 1530 N N . THR A 1 198 ? 2.233 -9.450 -10.652 1.00 92.50 198 THR A N 1
ATOM 1531 C CA . THR A 1 198 ? 3.702 -9.470 -10.601 1.00 92.50 198 THR A CA 1
ATOM 1532 C C . THR A 1 198 ? 4.312 -10.079 -11.862 1.00 92.50 198 THR A C 1
ATOM 1534 O O . THR A 1 198 ? 5.298 -9.546 -12.370 1.00 92.50 198 THR A O 1
ATOM 1537 N N . ASP A 1 199 ? 3.728 -11.151 -12.396 1.00 92.19 199 ASP A N 1
ATOM 1538 C CA . ASP A 1 199 ? 4.184 -11.782 -13.636 1.00 92.19 199 ASP A CA 1
ATOM 1539 C C . ASP A 1 199 ? 4.079 -10.813 -14.821 1.00 92.19 199 ASP A C 1
ATOM 1541 O O . ASP A 1 199 ? 4.994 -10.723 -15.643 1.00 92.19 199 ASP A O 1
ATOM 1545 N N . GLU A 1 200 ? 2.994 -10.042 -14.888 1.00 91.75 200 GLU A N 1
ATOM 1546 C CA . GLU A 1 200 ? 2.799 -9.048 -15.941 1.00 91.75 200 GLU A CA 1
ATOM 1547 C C . GLU A 1 200 ? 3.777 -7.876 -15.826 1.00 91.75 200 GLU A C 1
ATOM 1549 O O . GLU A 1 200 ? 4.335 -7.428 -16.832 1.00 91.75 200 GLU A O 1
ATOM 1554 N N . LEU A 1 201 ? 4.053 -7.426 -14.599 1.00 91.56 201 LEU A N 1
ATOM 1555 C CA . LEU A 1 201 ? 5.071 -6.410 -14.340 1.00 91.56 201 LEU A CA 1
ATOM 1556 C C . LEU A 1 201 ? 6.459 -6.899 -14.746 1.00 91.56 201 LEU A C 1
ATOM 1558 O O . LEU A 1 201 ? 7.155 -6.187 -15.459 1.00 91.56 201 LEU A O 1
ATOM 1562 N N . LYS A 1 202 ? 6.846 -8.125 -14.379 1.00 89.62 202 LYS A N 1
ATOM 1563 C CA . LYS A 1 202 ? 8.140 -8.710 -14.772 1.00 89.62 202 LYS A CA 1
ATOM 1564 C C . LYS A 1 202 ? 8.312 -8.813 -16.290 1.00 89.62 202 LYS A C 1
ATOM 1566 O O . LYS A 1 202 ? 9.433 -8.718 -16.777 1.00 89.62 202 LYS A O 1
ATOM 1571 N N . ARG A 1 203 ? 7.226 -9.019 -17.043 1.00 88.69 203 ARG A N 1
ATOM 1572 C CA . ARG A 1 203 ? 7.265 -9.101 -18.514 1.00 88.69 203 ARG A CA 1
ATOM 1573 C C . ARG A 1 203 ? 7.371 -7.743 -19.194 1.00 88.69 203 ARG A C 1
ATOM 1575 O O . ARG A 1 203 ? 8.046 -7.635 -20.213 1.00 88.69 203 ARG A O 1
ATOM 1582 N N . ARG A 1 204 ? 6.630 -6.746 -18.704 1.00 88.19 204 ARG A N 1
ATOM 1583 C CA . ARG A 1 204 ? 6.411 -5.484 -19.432 1.00 88.19 204 ARG A CA 1
ATOM 1584 C C . ARG A 1 204 ? 7.159 -4.294 -18.856 1.00 88.19 204 ARG A C 1
ATOM 1586 O O . ARG A 1 204 ? 7.433 -3.349 -19.591 1.00 88.19 204 ARG A O 1
ATOM 1593 N N . LEU A 1 205 ? 7.458 -4.305 -17.561 1.00 86.50 205 LEU A N 1
ATOM 1594 C CA . LEU A 1 205 ? 8.141 -3.201 -16.908 1.00 86.50 205 LEU A CA 1
ATOM 1595 C C . LEU A 1 205 ? 9.650 -3.312 -17.191 1.00 86.50 205 LEU A C 1
ATOM 1597 O O . LEU A 1 205 ? 10.260 -4.309 -16.809 1.00 86.50 205 LEU A O 1
ATOM 1601 N N . PRO A 1 206 ? 10.289 -2.304 -17.813 1.00 82.94 206 PRO A N 1
ATOM 1602 C CA . PRO A 1 206 ? 11.710 -2.354 -18.178 1.00 82.94 206 PRO A CA 1
ATOM 1603 C C . PRO A 1 206 ? 12.650 -2.141 -16.975 1.00 82.94 206 PRO A C 1
ATOM 1605 O O . PRO A 1 206 ? 13.774 -1.670 -17.131 1.00 82.94 206 PRO A O 1
ATOM 1608 N N . ILE A 1 207 ? 12.176 -2.425 -15.760 1.00 83.62 207 ILE A N 1
ATOM 1609 C CA . ILE A 1 207 ? 12.815 -2.061 -14.499 1.00 83.62 207 ILE A CA 1
ATOM 1610 C C . ILE A 1 207 ? 12.740 -3.260 -13.566 1.00 83.62 207 ILE A C 1
ATOM 1612 O O . ILE A 1 207 ? 11.666 -3.818 -13.335 1.00 83.62 207 ILE A O 1
ATOM 1616 N N . ASP A 1 208 ? 13.878 -3.623 -12.989 1.00 84.88 208 ASP A N 1
ATOM 1617 C CA . ASP A 1 208 ? 13.944 -4.686 -11.999 1.00 84.88 208 ASP A CA 1
ATOM 1618 C C . ASP A 1 208 ? 13.599 -4.147 -10.604 1.00 84.88 208 ASP A C 1
ATOM 1620 O O . ASP A 1 208 ? 14.401 -3.472 -9.960 1.00 84.88 208 ASP A O 1
ATOM 1624 N N . PHE A 1 209 ? 12.397 -4.468 -10.127 1.00 86.50 209 PHE A N 1
ATOM 1625 C CA . PHE A 1 209 ? 11.896 -4.049 -8.818 1.00 86.50 209 PHE A CA 1
ATOM 1626 C C . PHE A 1 209 ? 12.285 -4.988 -7.660 1.00 86.50 209 PHE A C 1
ATOM 1628 O O . PHE A 1 209 ? 11.839 -4.768 -6.530 1.00 86.50 209 PHE A O 1
ATOM 1635 N N . LYS A 1 210 ? 13.148 -5.988 -7.913 1.00 89.69 210 LYS A N 1
ATOM 1636 C CA . LYS A 1 210 ? 13.720 -6.927 -6.926 1.00 89.69 210 LYS A CA 1
ATOM 1637 C C . LYS A 1 210 ? 12.697 -7.713 -6.105 1.00 89.69 210 LYS A C 1
ATOM 1639 O O . LYS A 1 210 ? 13.000 -8.143 -4.996 1.00 89.69 210 LYS A O 1
ATOM 1644 N N . GLY A 1 211 ? 11.506 -7.924 -6.660 1.00 90.44 211 GLY A N 1
ATOM 1645 C CA . GLY A 1 211 ? 10.426 -8.646 -5.995 1.00 90.44 211 GLY A CA 1
ATOM 1646 C C . GLY A 1 211 ? 9.561 -7.772 -5.086 1.00 90.44 211 GLY A C 1
ATOM 1647 O O . GLY A 1 211 ? 9.701 -6.546 -5.056 1.00 90.44 211 GLY A O 1
ATOM 1648 N N . MET A 1 212 ? 8.644 -8.405 -4.356 1.00 92.38 212 MET A N 1
ATOM 1649 C CA . MET A 1 212 ? 7.616 -7.724 -3.563 1.00 92.38 212 MET A CA 1
ATOM 1650 C C . MET A 1 212 ? 7.669 -8.128 -2.087 1.00 92.38 212 MET A C 1
ATOM 1652 O O . MET A 1 212 ? 7.796 -9.299 -1.741 1.00 92.38 212 MET A O 1
ATOM 1656 N N . VAL A 1 213 ? 7.535 -7.152 -1.193 1.00 95.06 213 VAL A N 1
ATOM 1657 C CA . VAL A 1 213 ? 7.138 -7.380 0.200 1.00 95.06 213 VAL A CA 1
ATOM 1658 C C . VAL A 1 213 ? 5.621 -7.460 0.223 1.00 95.06 213 VAL A C 1
ATOM 1660 O O . VAL A 1 213 ? 4.961 -6.500 -0.171 1.00 95.06 213 VAL A O 1
ATOM 1663 N N . VAL A 1 214 ? 5.070 -8.589 0.666 1.00 96.62 214 VAL A N 1
ATOM 1664 C CA . VAL A 1 214 ? 3.623 -8.827 0.698 1.00 96.62 214 VAL A CA 1
ATOM 1665 C C . VAL A 1 214 ? 3.176 -8.994 2.139 1.00 96.62 214 VAL A C 1
ATOM 1667 O O . VAL A 1 214 ? 3.702 -9.831 2.867 1.00 96.62 214 VAL A O 1
ATOM 1670 N N . LYS A 1 215 ? 2.187 -8.203 2.547 1.00 97.62 215 LYS A N 1
ATOM 1671 C CA . LYS A 1 215 ? 1.604 -8.257 3.886 1.00 97.62 215 LYS A CA 1
ATOM 1672 C C . LYS A 1 215 ? 0.092 -8.358 3.781 1.00 97.62 215 LYS A C 1
ATOM 1674 O O . LYS A 1 215 ? -0.529 -7.676 2.966 1.00 97.62 215 LYS A O 1
ATOM 1679 N N . ALA A 1 216 ? -0.497 -9.207 4.609 1.00 97.25 216 ALA A N 1
ATOM 1680 C CA . ALA A 1 216 ? -1.938 -9.340 4.744 1.00 97.25 216 ALA A CA 1
ATOM 1681 C C . ALA A 1 216 ? -2.376 -8.751 6.084 1.00 97.25 216 ALA A C 1
ATOM 1683 O O . ALA A 1 216 ? -1.824 -9.085 7.130 1.00 97.25 216 ALA A O 1
ATOM 1684 N N . VAL A 1 217 ? -3.379 -7.884 6.048 1.00 97.31 217 VAL A N 1
ATOM 1685 C CA . VAL A 1 217 ? -4.038 -7.339 7.232 1.00 97.31 217 VAL A CA 1
ATOM 1686 C C . VAL A 1 217 ? -5.341 -8.088 7.444 1.00 97.31 217 VAL A C 1
ATOM 1688 O O . VAL A 1 217 ? -6.119 -8.251 6.504 1.00 97.31 217 VAL A O 1
ATOM 1691 N N . LYS A 1 218 ? -5.565 -8.536 8.672 1.00 95.31 218 LYS A N 1
ATOM 1692 C CA . LYS A 1 218 ? -6.731 -9.291 9.127 1.00 95.31 218 LYS A CA 1
ATOM 1693 C C . LYS A 1 218 ? -7.182 -8.771 10.495 1.00 95.31 218 LYS A C 1
ATOM 1695 O O . LYS A 1 218 ? -6.516 -7.941 11.119 1.00 95.31 218 LYS A O 1
ATOM 1700 N N . ALA A 1 219 ? -8.309 -9.282 10.982 1.00 91.69 219 ALA A N 1
ATOM 1701 C CA . ALA A 1 219 ? -8.807 -8.953 12.317 1.00 91.69 219 ALA A CA 1
ATOM 1702 C C . ALA A 1 219 ? -7.869 -9.419 13.453 1.00 91.69 219 ALA A C 1
ATOM 1704 O O . ALA A 1 219 ? -7.889 -8.830 14.526 1.00 91.69 219 ALA A O 1
ATOM 1705 N N . ASP A 1 220 ? -7.036 -10.440 13.232 1.00 90.00 220 ASP A N 1
ATOM 1706 C CA . ASP A 1 220 ? -6.042 -10.935 14.199 1.00 90.00 220 ASP A CA 1
ATOM 1707 C C . ASP A 1 220 ? -4.731 -10.128 14.187 1.00 90.00 220 ASP A C 1
ATOM 1709 O O . ASP A 1 220 ? -4.040 -10.058 15.206 1.00 90.00 220 ASP A O 1
ATOM 1713 N N . GLY A 1 221 ? -4.407 -9.471 13.072 1.00 93.12 221 GLY A N 1
ATOM 1714 C CA . GLY A 1 221 ? -3.262 -8.579 12.963 1.00 93.12 221 GLY A CA 1
ATOM 1715 C C . GLY A 1 221 ? -2.719 -8.439 11.543 1.00 93.12 221 GLY A C 1
ATOM 1716 O O . GLY A 1 221 ? -3.392 -8.726 10.552 1.00 93.12 221 GLY A O 1
ATOM 1717 N N . ILE A 1 222 ? -1.467 -7.990 11.453 1.00 96.69 222 ILE A N 1
ATOM 1718 C CA . ILE A 1 222 ? -0.710 -7.889 10.201 1.00 96.69 222 ILE A CA 1
ATOM 1719 C C . ILE A 1 222 ? 0.231 -9.091 10.118 1.00 96.69 222 ILE A C 1
ATOM 1721 O O . ILE A 1 222 ? 0.999 -9.340 11.046 1.00 96.69 222 ILE A O 1
ATOM 1725 N N . VAL A 1 223 ? 0.177 -9.814 9.003 1.00 95.75 223 VAL A N 1
ATOM 1726 C CA . VAL A 1 223 ? 0.980 -11.013 8.745 1.00 95.75 223 VAL A CA 1
ATOM 1727 C C . VAL A 1 223 ? 1.824 -10.798 7.496 1.00 95.75 223 VAL A C 1
ATOM 1729 O O . VAL A 1 223 ? 1.294 -10.460 6.434 1.00 95.75 223 VAL A O 1
ATOM 1732 N N . ASP A 1 224 ? 3.129 -11.024 7.616 1.00 95.12 224 ASP A N 1
ATOM 1733 C CA . ASP A 1 224 ? 4.035 -11.064 6.472 1.00 95.12 224 ASP A CA 1
ATOM 1734 C C . ASP A 1 224 ? 3.817 -12.373 5.701 1.00 95.12 224 ASP A C 1
ATOM 1736 O O . ASP A 1 224 ? 3.804 -13.461 6.279 1.00 95.12 224 ASP A O 1
ATOM 1740 N N . ILE A 1 225 ? 3.608 -12.267 4.391 1.00 93.56 225 ILE A N 1
ATOM 1741 C CA . ILE A 1 225 ? 3.385 -13.410 3.507 1.00 93.56 225 ILE A CA 1
ATOM 1742 C C . ILE A 1 225 ? 4.674 -13.661 2.733 1.00 93.56 225 ILE A C 1
ATOM 1744 O O . ILE A 1 225 ? 5.142 -12.792 1.996 1.00 93.56 225 ILE A O 1
ATOM 1748 N N . GLU A 1 226 ? 5.228 -14.866 2.866 1.00 87.88 226 GLU A N 1
ATOM 1749 C CA . GLU A 1 226 ? 6.307 -15.306 1.985 1.00 87.88 226 GLU A CA 1
ATOM 1750 C C . GLU A 1 226 ? 5.796 -15.348 0.543 1.00 87.88 226 GLU A C 1
ATOM 1752 O O . GLU A 1 226 ? 4.810 -16.018 0.224 1.00 87.88 226 GLU A O 1
ATOM 1757 N N . PHE A 1 227 ? 6.455 -14.587 -0.325 1.00 85.62 227 PHE A N 1
ATOM 1758 C CA . PHE A 1 227 ? 6.073 -14.434 -1.718 1.00 85.62 227 PHE A CA 1
ATOM 1759 C C . PHE A 1 227 ? 7.232 -14.873 -2.610 1.00 85.62 227 PHE A C 1
ATOM 1761 O O . PHE A 1 227 ? 8.357 -14.396 -2.460 1.00 85.62 227 PHE A O 1
ATOM 1768 N N . ASP A 1 228 ? 6.951 -15.817 -3.509 1.00 79.81 228 ASP A N 1
ATOM 1769 C CA . ASP A 1 228 ? 7.936 -16.359 -4.443 1.00 79.81 228 ASP A CA 1
ATOM 1770 C C . ASP A 1 228 ? 8.210 -15.350 -5.567 1.00 79.81 228 ASP A C 1
ATOM 1772 O O . ASP A 1 228 ? 7.443 -15.206 -6.524 1.00 79.81 228 ASP A O 1
ATOM 1776 N N . ASP A 1 229 ? 9.326 -14.642 -5.426 1.00 74.25 229 ASP A N 1
ATOM 1777 C CA . ASP A 1 229 ? 9.808 -13.670 -6.400 1.00 74.25 229 ASP A CA 1
ATOM 1778 C C . ASP A 1 229 ? 10.686 -14.296 -7.495 1.00 74.25 229 ASP A C 1
ATOM 1780 O O . ASP A 1 229 ? 10.878 -13.664 -8.536 1.00 74.25 229 ASP A O 1
ATOM 1784 N N . ASP A 1 230 ? 11.176 -15.526 -7.323 1.00 68.19 230 ASP A N 1
ATOM 1785 C CA . ASP A 1 230 ? 12.200 -16.132 -8.191 1.00 68.19 230 ASP A CA 1
ATOM 1786 C C . ASP A 1 230 ? 11.612 -16.944 -9.346 1.00 68.19 230 ASP A C 1
ATOM 1788 O O . ASP A 1 230 ? 12.321 -17.378 -10.261 1.00 68.19 230 ASP A O 1
ATOM 1792 N N . LYS A 1 231 ? 10.291 -17.128 -9.353 1.00 69.12 231 LYS A N 1
ATOM 1793 C CA . LYS A 1 231 ? 9.609 -17.814 -10.444 1.00 69.12 231 LYS A CA 1
ATOM 1794 C C . LYS A 1 231 ? 9.869 -17.112 -11.781 1.00 69.12 231 LYS A C 1
ATOM 1796 O O . LYS A 1 231 ? 9.434 -15.980 -12.017 1.00 69.12 231 LYS A O 1
ATOM 1801 N N . VAL A 1 232 ? 10.562 -17.823 -12.674 1.00 66.38 232 VAL A N 1
ATOM 1802 C CA . VAL A 1 232 ? 10.828 -17.377 -14.045 1.00 66.38 232 VAL A CA 1
ATOM 1803 C C . VAL A 1 232 ? 9.511 -17.318 -14.805 1.00 66.38 2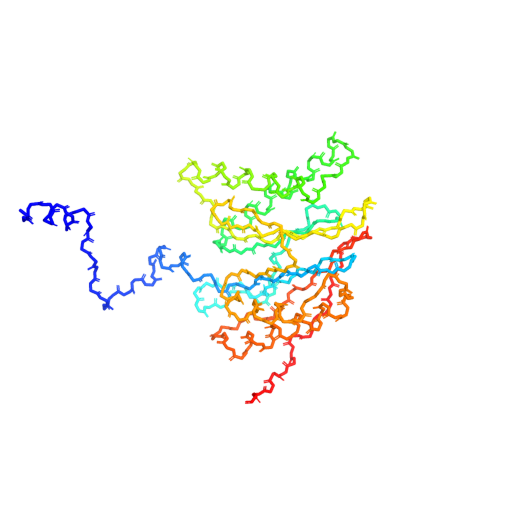32 VAL A C 1
ATOM 1805 O O . VAL A 1 232 ? 8.846 -18.335 -15.035 1.00 66.38 232 VAL A O 1
ATOM 1808 N N . VAL A 1 233 ? 9.138 -16.111 -15.213 1.00 69.69 233 VAL A N 1
ATOM 1809 C CA . VAL A 1 233 ? 7.926 -15.886 -15.988 1.00 69.69 233 VAL A CA 1
ATOM 1810 C C . VAL A 1 233 ? 8.191 -16.328 -17.422 1.00 69.69 233 VAL A C 1
ATOM 1812 O O . VAL A 1 233 ? 8.973 -15.712 -18.141 1.00 69.69 233 VAL A O 1
ATOM 1815 N N . LYS A 1 234 ? 7.550 -17.420 -17.851 1.00 62.28 234 LYS A N 1
ATOM 1816 C CA . LYS A 1 234 ? 7.644 -17.877 -19.244 1.00 62.28 234 LYS A CA 1
ATOM 1817 C C . LYS A 1 234 ? 7.086 -16.791 -20.171 1.00 62.28 234 LYS A C 1
ATOM 1819 O O . LYS A 1 234 ? 6.018 -16.235 -19.882 1.00 62.28 234 LYS A O 1
ATOM 1824 N N . CYS A 1 235 ? 7.796 -16.499 -21.261 1.00 55.53 235 CYS A N 1
ATOM 1825 C CA . CYS A 1 235 ? 7.265 -15.678 -22.348 1.00 55.53 235 CYS A CA 1
ATOM 1826 C C . CYS A 1 235 ? 5.975 -16.329 -22.869 1.00 55.53 235 CYS A C 1
ATOM 1828 O O . CYS A 1 235 ? 5.938 -17.551 -23.034 1.00 55.53 235 CYS A O 1
ATOM 1830 N N . ALA A 1 236 ? 4.924 -15.520 -23.009 1.00 54.38 236 ALA A N 1
ATOM 1831 C CA . ALA A 1 236 ? 3.621 -15.947 -23.512 1.00 54.38 236 ALA A CA 1
ATOM 1832 C C . ALA A 1 236 ? 3.646 -16.112 -25.035 1.00 54.38 236 ALA A C 1
ATOM 1834 O O . ALA A 1 236 ? 4.390 -15.341 -25.685 1.00 54.38 236 ALA A O 1
#

Radius of gyration: 19.8 Å;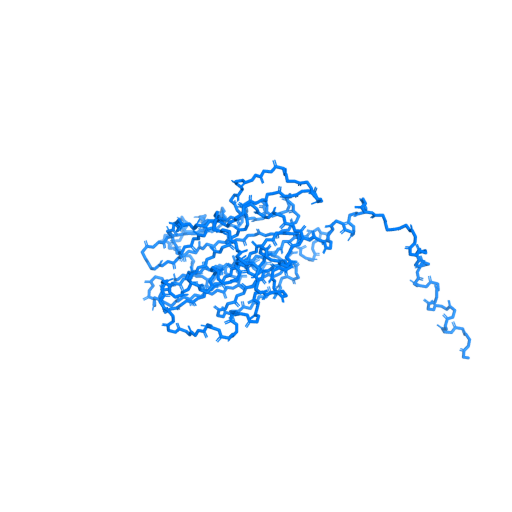 Cα contacts (8 Å, |Δi|>4): 445; chains: 1; bounding box: 38×59×59 Å

Sequence (236 aa):
MSDAWQKAEQLLGTTPPLQHIDFSSPTFQIIVNMEVLLGITGKDFTIIAASKAAMRGATILKASDDKTRALNKHTLLAFSGEAGDTVQFAEYIQRNAQLYSMRNESDLSPSGLAHFVRGELATSLRSRKPYNVNLLMGGVDPITGKPSLYWLDYLASLADVPYAAHGYAQYYCLSILDKHHHPDITLHQGIKILTMCTDELKRRLPIDFKGMVVKAVKADGIVDIEFDDDKVVKCA

pLDDT: mean 85.07, std 18.54, range [35.94, 98.25]

Organism: NCBI:txid221167

InterPro domains:
  IPR001353 Proteasome, subunit alpha/beta [PF00227] (37-215)
  IPR016050 Proteasome beta-type subunit, conserved site [PS00854] (38-85)
  IPR023333 Proteasome B-type subunit [PS51476] (34-217)
  IPR029055 Nucleophile aminohydrolases, N-terminal [G3DSA:3.60.20.10] (34-231)
  IPR029055 Nucleophile aminohydrolases, N-terminal [SSF56235] (29-228)
  IPR035206 Proteasome subunit beta 2 [cd03758] (34-226)
  IPR050115 Proteasome subunit alpha [PTHR11599] (28-203)

Nearest PDB structures (foldseek):
  8t0m-assembly1_Y  TM=9.726E-01  e=9.240E-29  Saccharomyces cerevisiae S288C
  9gbk-assembly1_Y  TM=9.868E-01  e=2.930E-28  Saccharomyces cerevisiae
  9gbk-assembly1_K  TM=9.881E-01  e=5.086E-27  Saccharomyces cerevisiae
  6fvt-assembly1_4  TM=9.765E-01  e=2.621E-26  Saccharomyces cerevisiae S288C
  7ls6-assembly1_K  TM=9.488E-01  e=1.821E-26  Saccharomyces cerevisiae S288C

Foldseek 3Di:
DPPVVVVVCVVPPDDPPPPDPPCVDPVNQQQAFVKKWKWAAAQQKIKIKTFQFDDDPQDTPGLGDDQKDDLDFFKIKGKTFDPVLSVVLRVVLSVVQVVVCVVVVDGDFLVRSLVVSLVVQCVLVVPVRQRQMWMWMWGAGLVVSDTWIWTAGSNSDIDTDNMDMDGPLCVFLVVLCVVQDDHHDDPVSVLVSVVVSLLRCVVPPPGCSSDMFMWMGGSRGIDTDDHDPPDDRDDD